Protein AF-A0A2D8S7R4-F1 (afdb_monomer_lite)

Sequence (192 aa):
MTNEDVKVVHIANDPFNYVIEDYFPQ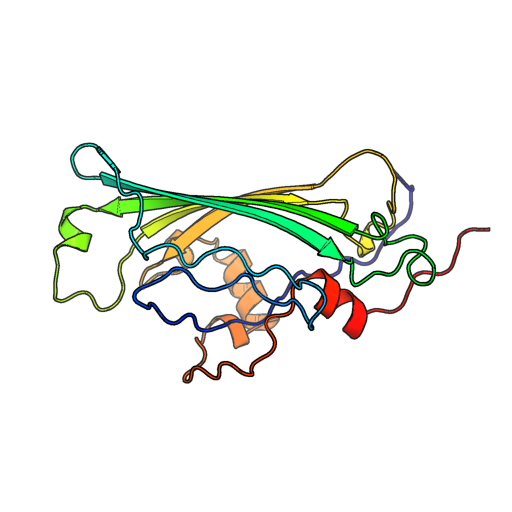PPKFGNLNQEEPPKIPFILPWQQHGDRLDMEIHINLFYPNALNPKKWVRESAGPMVQISEAFAYHIDATKMQDSNLTTLPFSGTWNRITPWLPWMLMGQTPGHMIYAAFMGSGEDLEQVHSRQVLDYVEKHYPKYFTAPETYDPKTPSLSSLELYSLEQEPAPKKE

Radius of gyration: 19.0 Å; chains: 1; bounding box: 47×38×53 Å

Structure (mmCIF, N/CA/C/O backbone):
data_AF-A0A2D8S7R4-F1
#
_entry.id   AF-A0A2D8S7R4-F1
#
loop_
_atom_site.group_PDB
_atom_site.id
_atom_site.type_symbol
_atom_site.label_atom_id
_atom_site.label_alt_id
_atom_site.label_comp_id
_atom_site.label_asym_id
_atom_site.label_entity_id
_atom_site.label_seq_id
_atom_site.pdbx_PDB_ins_code
_atom_site.Cartn_x
_atom_site.Cartn_y
_atom_site.Cartn_z
_atom_site.occupancy
_atom_site.B_iso_or_equiv
_atom_site.auth_seq_id
_atom_site.auth_comp_id
_atom_site.auth_asym_id
_atom_site.auth_atom_id
_atom_site.pdbx_PDB_model_num
ATOM 1 N N . MET A 1 1 ? 2.218 2.055 -24.749 1.00 71.25 1 MET A N 1
ATOM 2 C CA . MET A 1 1 ? 1.937 0.609 -24.615 1.00 71.25 1 MET A CA 1
ATOM 3 C C . MET A 1 1 ? 3.056 -0.132 -25.325 1.00 71.25 1 MET A C 1
ATOM 5 O O . MET A 1 1 ? 3.384 0.256 -26.439 1.00 71.25 1 MET A O 1
ATOM 9 N N . THR A 1 2 ? 3.695 -1.101 -24.672 1.00 81.44 2 THR A N 1
ATOM 10 C CA . THR A 1 2 ? 4.929 -1.752 -25.156 1.00 81.44 2 THR A CA 1
ATOM 11 C C . THR A 1 2 ? 4.701 -2.883 -26.165 1.00 81.44 2 THR A C 1
ATOM 13 O O . THR A 1 2 ? 5.668 -3.307 -26.794 1.00 81.44 2 THR A O 1
ATOM 16 N N . AS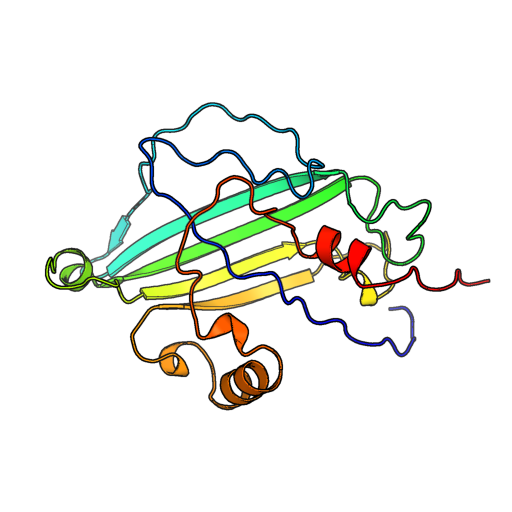N A 1 3 ? 3.449 -3.335 -26.339 1.00 87.75 3 ASN A N 1
ATOM 17 C CA . ASN A 1 3 ? 3.054 -4.513 -27.130 1.00 87.75 3 ASN A CA 1
ATOM 18 C C . ASN A 1 3 ? 3.795 -5.801 -26.727 1.00 87.75 3 ASN A C 1
ATOM 20 O O . ASN A 1 3 ? 4.051 -6.661 -27.564 1.00 87.75 3 ASN A O 1
ATOM 24 N N . GLU A 1 4 ? 4.157 -5.916 -25.451 1.00 91.06 4 GLU A N 1
ATOM 25 C CA . GLU A 1 4 ? 4.821 -7.091 -24.895 1.00 91.06 4 GLU A CA 1
ATOM 26 C C . GLU A 1 4 ? 3.884 -7.854 -23.970 1.00 91.06 4 GLU A C 1
ATOM 28 O O . GLU A 1 4 ? 3.170 -7.247 -23.169 1.00 91.06 4 GLU A O 1
ATOM 33 N N . ASP A 1 5 ? 3.971 -9.180 -24.025 1.00 92.69 5 ASP A N 1
ATOM 34 C CA . ASP A 1 5 ? 3.427 -10.038 -22.983 1.00 92.69 5 ASP A CA 1
ATOM 35 C C . ASP A 1 5 ? 4.370 -9.999 -21.778 1.00 92.69 5 ASP A C 1
ATOM 37 O O . ASP A 1 5 ? 5.554 -10.334 -21.873 1.00 92.69 5 ASP A O 1
ATOM 41 N N . VAL A 1 6 ? 3.844 -9.568 -20.634 1.00 93.62 6 VAL A N 1
ATOM 42 C CA . VAL A 1 6 ? 4.603 -9.428 -19.388 1.00 93.62 6 VAL A CA 1
ATOM 43 C C . VAL A 1 6 ? 4.037 -10.342 -18.311 1.00 93.62 6 VAL A C 1
ATOM 45 O O . VAL A 1 6 ? 2.826 -10.542 -18.204 1.00 93.62 6 VAL A O 1
ATOM 48 N N . LYS A 1 7 ? 4.919 -10.897 -17.475 1.00 94.12 7 LYS A N 1
ATOM 49 C CA . LYS A 1 7 ? 4.501 -11.639 -16.285 1.00 94.12 7 LYS A CA 1
ATOM 50 C C . LYS A 1 7 ? 4.015 -10.647 -15.230 1.00 94.12 7 LYS A C 1
ATOM 52 O O . LYS A 1 7 ? 4.777 -9.794 -14.787 1.00 94.12 7 LYS A O 1
ATOM 57 N N . VAL A 1 8 ? 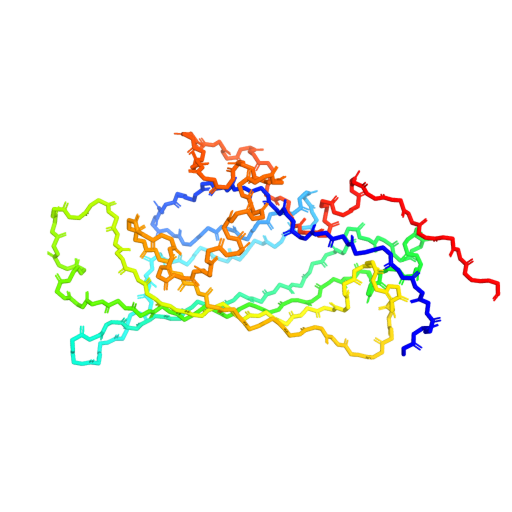2.769 -10.804 -14.794 1.00 94.44 8 VAL A N 1
ATOM 58 C CA . VAL A 1 8 ? 2.215 -10.025 -13.682 1.00 94.44 8 VAL A CA 1
ATOM 59 C C . VAL A 1 8 ? 2.931 -10.398 -12.384 1.00 94.44 8 VAL A C 1
ATOM 61 O O . VAL A 1 8 ? 3.100 -11.580 -12.073 1.00 94.44 8 VAL A O 1
ATOM 64 N N . VAL A 1 9 ? 3.326 -9.383 -11.617 1.00 95.38 9 VAL A N 1
ATOM 65 C CA . VAL A 1 9 ? 3.846 -9.540 -10.254 1.00 95.38 9 VAL A CA 1
ATOM 66 C C . VAL A 1 9 ? 2.813 -8.982 -9.283 1.00 95.38 9 VAL A C 1
ATOM 68 O O . VAL A 1 9 ? 2.379 -7.836 -9.410 1.00 95.38 9 VAL A O 1
ATOM 71 N N . HIS A 1 10 ? 2.393 -9.811 -8.330 1.00 92.69 10 HIS A N 1
ATOM 72 C CA . HIS A 1 10 ? 1.430 -9.416 -7.311 1.00 92.69 10 HIS A CA 1
ATOM 73 C C . HIS A 1 10 ? 2.070 -8.509 -6.269 1.00 92.69 10 HIS A C 1
ATOM 75 O O . HIS A 1 10 ? 3.174 -8.763 -5.795 1.00 92.69 10 HIS A O 1
ATOM 81 N N . ILE A 1 11 ? 1.341 -7.464 -5.891 1.00 91.31 11 ILE A N 1
ATOM 82 C CA . ILE A 1 11 ? 1.748 -6.543 -4.837 1.00 91.31 11 ILE A CA 1
ATOM 83 C C . ILE A 1 11 ? 1.321 -7.147 -3.501 1.00 91.31 11 ILE A C 1
ATOM 85 O O . ILE A 1 11 ? 0.214 -6.904 -3.028 1.00 91.31 11 ILE A O 1
ATOM 89 N N . ALA A 1 12 ? 2.188 -7.982 -2.934 1.00 91.44 12 ALA A N 1
ATOM 90 C CA . ALA A 1 12 ? 1.920 -8.746 -1.722 1.00 91.44 12 ALA A CA 1
ATOM 91 C C . ALA A 1 12 ? 2.816 -8.291 -0.554 1.00 91.44 12 ALA A C 1
ATOM 93 O O . ALA A 1 12 ? 3.604 -9.072 -0.012 1.00 91.44 12 ALA A O 1
ATOM 94 N N . ASN A 1 13 ? 2.670 -7.022 -0.153 1.00 90.75 13 ASN A N 1
ATOM 95 C CA . ASN A 1 13 ? 3.392 -6.452 0.991 1.00 90.75 13 ASN A CA 1
ATOM 96 C C . ASN A 1 13 ? 3.089 -7.225 2.287 1.00 90.75 13 ASN A C 1
ATOM 98 O O . ASN A 1 13 ? 2.022 -7.825 2.421 1.00 90.75 13 ASN A O 1
ATOM 102 N N . ASP A 1 14 ? 4.019 -7.228 3.239 1.00 89.44 14 ASP A N 1
ATOM 103 C CA . ASP A 1 14 ? 3.829 -7.935 4.507 1.00 89.44 14 ASP A CA 1
ATOM 104 C C . ASP A 1 14 ? 2.769 -7.267 5.397 1.00 89.44 14 ASP A C 1
ATOM 106 O O . ASP A 1 14 ? 2.674 -6.034 5.421 1.00 89.44 14 ASP A O 1
ATOM 110 N N . PRO A 1 15 ? 1.968 -8.057 6.141 1.00 89.31 15 PRO A N 1
ATOM 111 C CA . PRO A 1 15 ? 1.126 -7.499 7.187 1.00 89.31 15 PRO A CA 1
ATOM 112 C C . PRO A 1 15 ? 2.021 -6.902 8.278 1.00 89.31 15 PRO A C 1
ATOM 114 O O . PRO A 1 15 ? 3.040 -7.485 8.650 1.00 89.31 15 PRO A O 1
ATOM 117 N N . PHE A 1 16 ? 1.644 -5.741 8.804 1.00 85.25 16 PHE A N 1
ATOM 118 C CA . PHE A 1 16 ? 2.425 -5.040 9.818 1.00 85.25 16 PHE A CA 1
ATOM 119 C C . PHE A 1 16 ? 1.526 -4.537 10.943 1.00 85.25 16 PHE A C 1
ATOM 121 O O . PHE A 1 16 ? 0.349 -4.248 10.736 1.00 85.25 16 PHE A O 1
ATOM 128 N N . ASN A 1 17 ? 2.111 -4.416 12.132 1.00 87.12 17 ASN A N 1
ATOM 129 C CA . ASN A 1 17 ? 1.463 -3.807 13.283 1.00 87.12 17 ASN A CA 1
ATOM 130 C C . ASN A 1 17 ? 1.806 -2.322 13.368 1.00 87.12 17 ASN A C 1
ATOM 132 O O . ASN A 1 17 ? 2.922 -1.904 13.056 1.00 87.12 17 ASN A O 1
ATOM 136 N N . TYR A 1 18 ? 0.845 -1.545 13.850 1.00 83.31 18 TYR A N 1
ATOM 137 C CA . TYR A 1 18 ? 0.977 -0.118 14.087 1.00 83.31 18 TYR A CA 1
ATOM 138 C C . TYR A 1 18 ? 0.642 0.187 15.550 1.00 83.31 18 TYR A C 1
ATOM 140 O O . TYR A 1 18 ? -0.354 -0.309 16.075 1.00 83.31 18 TYR A O 1
ATOM 148 N N . VAL A 1 19 ? 1.482 0.988 16.207 1.00 86.31 19 VAL A N 1
ATOM 149 C CA . VAL A 1 19 ? 1.269 1.422 17.593 1.00 86.31 19 VAL A CA 1
ATOM 150 C C . VAL A 1 19 ? 0.702 2.834 17.577 1.00 86.31 19 VAL A C 1
ATOM 152 O O . VAL A 1 19 ? 1.270 3.729 16.958 1.00 86.31 19 VAL A O 1
ATOM 155 N N . ILE A 1 20 ? -0.423 3.025 18.264 1.00 88.00 20 ILE A N 1
ATOM 156 C CA . ILE A 1 20 ? -1.003 4.349 18.488 1.00 88.00 20 ILE A CA 1
ATOM 157 C C . ILE A 1 20 ? -0.257 5.001 19.655 1.00 88.00 20 ILE A C 1
ATOM 159 O O . ILE A 1 20 ? -0.197 4.441 20.749 1.00 88.00 20 ILE A O 1
ATOM 163 N N . GLU A 1 21 ? 0.293 6.185 19.412 1.00 91.19 21 GLU A N 1
ATOM 164 C CA . GLU A 1 21 ? 1.036 6.989 20.384 1.00 91.19 21 GLU A CA 1
ATOM 165 C C . GLU A 1 21 ? 0.451 8.411 20.453 1.00 91.19 21 GLU A C 1
ATOM 167 O O . GLU A 1 21 ? -0.463 8.759 19.706 1.00 91.19 21 GLU A O 1
ATOM 172 N N . ASP A 1 22 ? 1.007 9.266 21.316 1.00 94.12 22 ASP A N 1
ATOM 173 C CA . ASP A 1 22 ? 0.590 10.673 21.452 1.00 94.12 22 ASP A CA 1
ATOM 174 C C . ASP A 1 22 ? 0.796 11.502 20.169 1.00 94.12 22 ASP A C 1
ATOM 176 O O . ASP A 1 22 ? 0.226 12.586 20.015 1.00 94.12 22 ASP A O 1
ATOM 180 N N . TYR A 1 23 ? 1.627 11.014 19.246 1.00 93.31 23 TYR A N 1
ATOM 181 C CA . TYR A 1 23 ? 1.983 11.677 17.996 1.00 93.31 23 TYR A CA 1
ATOM 182 C C . TYR A 1 23 ? 1.827 10.718 16.819 1.00 93.31 23 TYR A C 1
ATOM 184 O O . TYR A 1 23 ? 2.014 9.512 16.962 1.00 93.31 23 TYR A O 1
ATOM 192 N N . PHE A 1 24 ? 1.535 11.265 15.639 1.00 89.00 24 PHE A N 1
ATOM 193 C CA . PHE A 1 24 ? 1.620 10.501 14.399 1.00 89.00 24 PHE A CA 1
ATOM 194 C C . PHE A 1 24 ? 3.028 9.914 14.214 1.00 89.00 24 PHE A C 1
ATOM 196 O O . PHE A 1 24 ? 4.025 10.557 14.576 1.00 89.00 24 PHE A O 1
ATOM 203 N N . PRO A 1 25 ? 3.118 8.706 13.634 1.00 85.56 25 PRO A N 1
ATOM 204 C CA . PRO A 1 25 ? 4.374 8.019 13.437 1.00 85.56 25 PRO A CA 1
ATOM 205 C C . PRO A 1 25 ? 5.208 8.804 12.440 1.00 85.56 25 PRO A C 1
ATOM 207 O O . PRO A 1 25 ? 4.698 9.497 11.555 1.00 85.56 25 PRO A O 1
ATOM 210 N N . GLN A 1 26 ? 6.519 8.647 12.552 1.00 85.69 26 GLN A N 1
ATOM 211 C CA . GLN A 1 26 ? 7.394 9.094 11.484 1.00 85.69 26 GLN A CA 1
ATOM 212 C C . GLN A 1 26 ? 7.113 8.274 10.215 1.00 85.69 26 GLN A C 1
ATOM 214 O O . GLN A 1 26 ? 6.763 7.093 10.322 1.00 85.69 26 GLN A O 1
ATOM 219 N N . PRO A 1 27 ? 7.271 8.868 9.019 1.00 83.75 27 PRO A N 1
ATOM 220 C CA . PRO A 1 27 ? 7.114 8.142 7.773 1.00 83.75 27 PRO A CA 1
ATOM 221 C C . PRO A 1 27 ? 7.972 6.870 7.763 1.00 83.75 27 PRO A C 1
ATOM 223 O O . PRO A 1 27 ? 9.108 6.888 8.258 1.00 83.75 27 PRO A O 1
ATOM 226 N N . PRO A 1 28 ? 7.465 5.766 7.187 1.00 82.69 28 PRO A N 1
ATOM 227 C CA . PRO A 1 28 ? 8.249 4.551 7.039 1.00 82.69 28 PRO A CA 1
ATOM 228 C C . PRO A 1 28 ? 9.536 4.858 6.274 1.00 82.69 28 PRO A C 1
ATOM 230 O O . PRO A 1 28 ? 9.542 5.577 5.272 1.00 82.69 28 PRO A O 1
ATOM 233 N N . LYS A 1 29 ? 10.641 4.290 6.759 1.00 84.88 29 LYS A N 1
ATOM 234 C CA . LYS A 1 29 ? 11.971 4.527 6.191 1.00 84.88 29 LYS A CA 1
ATOM 235 C C . LYS A 1 29 ? 12.209 3.751 4.888 1.00 84.88 29 LYS A C 1
ATOM 237 O O . LYS A 1 29 ? 13.208 4.016 4.232 1.00 84.88 29 LYS A O 1
ATOM 242 N N . PHE A 1 30 ? 11.332 2.810 4.508 1.00 84.19 30 PHE A N 1
ATOM 243 C CA . PHE A 1 30 ? 11.394 2.024 3.261 1.00 84.19 30 PHE A CA 1
ATOM 244 C C . PHE A 1 30 ? 12.796 1.476 2.960 1.00 84.19 30 PHE A C 1
ATOM 246 O O . PHE A 1 30 ? 13.481 1.925 2.045 1.00 84.19 30 PHE A O 1
ATOM 253 N N . GLY A 1 31 ? 13.285 0.565 3.806 1.00 78.12 31 GLY A N 1
ATOM 254 C CA . GLY A 1 31 ? 14.653 0.044 3.672 1.00 78.12 31 GLY A CA 1
ATOM 255 C C . GLY A 1 31 ? 15.743 1.116 3.836 1.00 78.12 31 GLY A C 1
ATOM 256 O O . GLY A 1 31 ? 16.817 0.990 3.256 1.00 78.12 31 GLY A O 1
ATOM 257 N N . ASN A 1 32 ? 15.471 2.166 4.621 1.00 84.44 32 ASN A N 1
ATOM 258 C CA . ASN A 1 32 ? 16.312 3.358 4.807 1.00 84.44 32 ASN A CA 1
ATOM 259 C C . ASN A 1 32 ? 16.461 4.252 3.561 1.00 84.44 32 ASN A C 1
ATOM 261 O O . ASN A 1 32 ? 17.399 5.047 3.489 1.00 84.44 32 ASN A O 1
ATOM 265 N N . LEU A 1 33 ? 15.556 4.166 2.586 1.00 84.06 33 LEU A N 1
ATOM 266 C CA . LEU A 1 33 ? 15.536 5.087 1.449 1.00 84.06 33 LEU A CA 1
ATOM 267 C C . LEU A 1 33 ? 14.860 6.412 1.797 1.00 84.06 33 LEU A C 1
ATOM 269 O O . LEU A 1 33 ? 15.355 7.470 1.417 1.00 84.06 33 LEU A O 1
ATOM 273 N N . ASN A 1 34 ? 13.766 6.375 2.554 1.00 87.00 34 ASN A N 1
ATOM 274 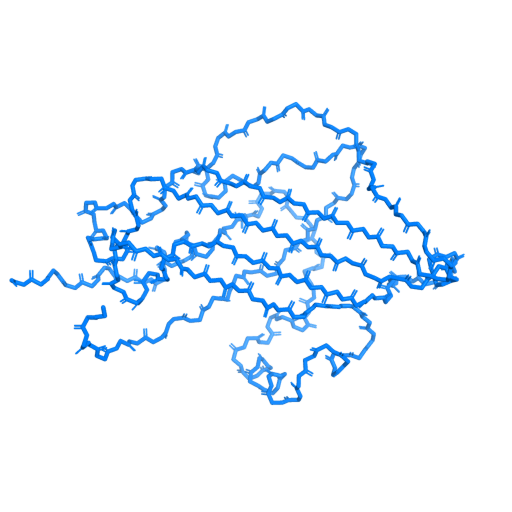C CA . ASN A 1 34 ? 13.102 7.584 3.020 1.00 87.00 34 ASN A CA 1
ATOM 275 C C . ASN A 1 34 ? 13.778 8.093 4.299 1.00 87.00 34 ASN A C 1
ATOM 277 O O . ASN A 1 34 ? 13.773 7.414 5.323 1.00 87.00 34 ASN A O 1
ATOM 281 N N . GLN A 1 35 ? 14.363 9.287 4.235 1.00 87.00 35 GLN A N 1
ATOM 282 C CA . GLN A 1 35 ? 15.085 9.917 5.344 1.00 87.00 35 GLN A CA 1
ATOM 283 C C . GLN A 1 35 ? 14.357 11.142 5.905 1.00 87.00 35 GLN A C 1
ATOM 285 O O . GLN A 1 35 ? 14.923 11.859 6.723 1.00 87.00 35 GLN A O 1
ATOM 290 N N . GLU A 1 36 ? 13.111 11.387 5.493 1.00 85.88 36 GLU A N 1
ATOM 291 C CA . GLU A 1 36 ? 12.327 12.491 6.036 1.00 85.88 36 GLU A CA 1
ATOM 292 C C . GLU A 1 36 ? 12.100 12.328 7.547 1.00 85.88 36 GLU A C 1
ATOM 294 O O . GLU A 1 36 ? 11.892 11.221 8.062 1.00 85.88 36 GLU A O 1
ATOM 299 N N . GLU A 1 37 ? 12.157 13.461 8.247 1.00 86.56 37 GLU A N 1
ATOM 300 C CA . GLU A 1 37 ? 11.866 13.598 9.677 1.00 86.56 37 GLU A CA 1
ATOM 301 C C . GLU A 1 37 ? 10.912 14.783 9.877 1.00 86.56 37 GLU A C 1
ATOM 303 O O . GLU A 1 37 ? 11.330 15.873 10.284 1.00 86.56 37 GLU A O 1
ATOM 308 N N . PRO A 1 38 ? 9.628 14.633 9.503 1.00 84.88 38 PRO A N 1
ATOM 309 C CA . PRO A 1 38 ? 8.637 15.670 9.733 1.00 84.88 38 PRO A CA 1
ATOM 310 C C . PRO A 1 38 ? 8.478 15.970 11.234 1.00 84.88 38 PRO A C 1
ATOM 312 O O . PRO A 1 38 ? 8.720 15.107 12.087 1.00 84.88 38 PRO A O 1
ATOM 315 N N . PRO A 1 39 ? 8.034 17.193 11.582 1.00 90.44 39 PRO A N 1
ATOM 316 C CA . PRO A 1 39 ? 7.782 17.554 12.969 1.00 90.44 39 PRO A CA 1
ATOM 317 C C . PRO A 1 39 ? 6.782 16.587 13.608 1.00 90.44 39 PRO A C 1
ATOM 319 O O . PRO A 1 39 ? 5.897 16.049 12.945 1.00 90.44 39 PRO A O 1
ATOM 322 N N . LYS A 1 40 ? 6.900 16.392 14.923 1.00 91.56 40 LYS A N 1
ATOM 323 C CA . LYS A 1 40 ? 5.926 15.601 15.678 1.00 91.56 40 LYS A CA 1
ATOM 324 C C . LYS A 1 40 ? 4.571 16.304 15.659 1.00 91.56 40 LYS A C 1
ATOM 326 O O . LYS A 1 40 ? 4.440 17.412 16.175 1.00 91.56 40 LYS A O 1
ATOM 331 N N . ILE A 1 41 ? 3.575 15.645 15.081 1.00 90.62 41 ILE A N 1
ATOM 332 C CA . ILE A 1 41 ? 2.194 16.126 15.015 1.00 90.62 41 ILE A CA 1
ATOM 333 C C . ILE A 1 41 ? 1.384 15.319 16.031 1.00 90.62 41 ILE A C 1
ATOM 335 O O . ILE A 1 41 ? 1.465 14.091 15.981 1.00 90.62 41 ILE A O 1
ATOM 339 N N . PRO A 1 42 ? 0.635 15.950 16.953 1.00 94.50 42 PRO A N 1
ATOM 340 C CA . PRO A 1 42 ? -0.230 15.227 17.882 1.00 94.50 42 PRO A CA 1
ATOM 341 C C . PRO A 1 42 ? -1.181 14.274 17.151 1.00 94.50 42 PRO A C 1
ATOM 343 O O . PRO A 1 42 ? -1.732 14.640 16.111 1.00 94.50 42 PRO A O 1
ATOM 346 N N . PHE A 1 43 ? -1.390 13.072 17.691 1.00 93.00 43 PHE A N 1
ATOM 347 C CA . PHE A 1 43 ? -2.278 12.064 17.109 1.00 93.00 43 PHE A CA 1
ATOM 348 C C . PHE A 1 43 ? -3.749 12.428 17.358 1.00 93.00 43 PHE A C 1
ATOM 350 O O . PHE A 1 43 ? -4.434 11.867 18.210 1.00 93.00 43 PHE A O 1
ATOM 357 N N . ILE A 1 44 ? -4.230 13.433 16.630 1.00 93.12 44 ILE A N 1
ATOM 358 C CA . ILE A 1 44 ? -5.618 13.892 16.656 1.00 93.12 44 ILE A CA 1
ATOM 359 C C . ILE A 1 44 ? -6.210 13.623 15.277 1.00 93.12 44 ILE A C 1
ATOM 361 O O . ILE A 1 44 ? -5.826 14.251 14.290 1.00 93.12 44 ILE A O 1
ATOM 365 N N . LEU A 1 45 ? -7.132 12.665 15.213 1.00 92.69 45 LEU A N 1
ATOM 366 C CA . LEU A 1 45 ? -7.765 12.242 13.968 1.00 92.69 45 LEU A CA 1
ATOM 367 C C . LEU A 1 45 ? -8.872 13.230 13.541 1.00 92.69 45 LEU A C 1
ATOM 369 O O . LEU A 1 45 ? -9.657 13.664 14.391 1.00 92.69 45 LEU A O 1
ATOM 373 N N . PRO A 1 46 ? -8.964 13.586 12.245 1.00 94.00 46 PRO A N 1
ATOM 374 C CA . PRO A 1 46 ? -9.850 14.639 11.747 1.00 94.00 46 PRO A CA 1
ATOM 375 C C . PRO A 1 46 ? -11.283 14.134 11.505 1.00 94.00 46 PRO A C 1
ATOM 377 O O . PRO A 1 46 ? -11.788 14.177 10.385 1.00 94.00 46 PRO A O 1
ATOM 380 N N . TRP A 1 47 ? -11.942 13.635 12.550 1.00 94.94 47 TRP A N 1
ATOM 381 C CA . TRP A 1 47 ? -13.310 13.126 12.451 1.00 94.94 47 TRP A CA 1
ATOM 382 C C . TRP A 1 47 ? -14.319 14.221 12.095 1.00 94.94 47 TRP A C 1
ATOM 384 O O . TRP A 1 47 ? -14.293 15.326 12.642 1.00 94.94 47 TRP A O 1
ATOM 394 N N . GLN A 1 48 ? -15.268 13.873 11.234 1.00 96.75 48 GLN A N 1
ATOM 395 C CA . GLN A 1 48 ? -16.465 14.649 10.936 1.00 96.75 48 GLN A CA 1
ATOM 396 C C . GLN A 1 48 ? -17.691 13.782 11.205 1.00 96.75 48 GLN A C 1
ATOM 398 O O . GLN A 1 48 ? -17.701 12.600 10.875 1.00 96.75 48 GLN A O 1
ATOM 403 N N . GLN A 1 49 ? -18.732 14.351 11.810 1.00 97.12 49 GLN A N 1
ATOM 404 C CA . GLN A 1 49 ? -19.977 13.629 12.059 1.00 97.12 49 GLN A CA 1
ATOM 405 C C . GLN A 1 49 ? -21.089 14.138 11.144 1.00 97.12 49 GLN A C 1
ATOM 407 O O . GLN A 1 49 ? -21.426 15.323 11.151 1.00 97.12 49 GLN A O 1
ATOM 412 N N . HIS A 1 50 ? -21.706 13.213 10.415 1.00 95.12 50 HIS A N 1
ATOM 413 C CA . HIS A 1 50 ? -22.848 13.437 9.542 1.00 95.12 50 HIS A CA 1
ATOM 414 C C . HIS A 1 50 ? -24.007 12.545 9.994 1.00 95.12 50 HIS A C 1
ATOM 416 O O . HIS A 1 50 ? -24.174 11.424 9.524 1.00 95.12 50 HIS A O 1
ATOM 422 N N . GLY A 1 51 ? -24.812 13.046 10.935 1.00 95.88 51 GLY A N 1
ATOM 423 C CA . GLY A 1 51 ? -25.895 12.263 11.531 1.00 95.88 51 GLY A CA 1
ATOM 424 C C . GLY A 1 51 ? -25.355 11.092 12.355 1.00 95.88 51 GLY A C 1
ATOM 425 O O . GLY A 1 51 ? -24.651 11.303 13.343 1.00 95.88 51 GLY A O 1
ATOM 426 N N . ASP A 1 52 ? -25.703 9.874 11.953 1.00 96.75 52 ASP A N 1
ATOM 427 C CA . ASP A 1 52 ? -25.268 8.611 12.558 1.00 96.75 52 ASP A CA 1
ATOM 428 C C . ASP A 1 52 ? -23.930 8.092 12.005 1.00 96.75 52 ASP A C 1
ATOM 430 O O . ASP A 1 52 ? -23.389 7.123 12.536 1.00 96.75 52 ASP A O 1
ATOM 434 N N . ARG A 1 53 ? -23.360 8.749 10.988 1.00 96.75 53 ARG A N 1
ATOM 435 C CA . ARG A 1 53 ? -22.078 8.378 10.383 1.00 96.75 53 ARG A CA 1
ATOM 436 C C . ARG A 1 53 ? -20.942 9.283 10.855 1.00 96.75 53 ARG A C 1
ATOM 438 O O . ARG A 1 53 ? -21.069 10.508 10.862 1.00 96.75 53 ARG A O 1
ATOM 445 N N . LEU A 1 54 ? -19.813 8.675 11.200 1.00 97.75 54 LEU A N 1
ATOM 446 C CA . LEU A 1 54 ? -18.521 9.326 11.378 1.00 97.75 54 LEU A CA 1
ATOM 447 C C . LEU A 1 54 ? -17.666 9.092 10.136 1.00 97.75 54 LEU A C 1
ATOM 449 O O . LEU A 1 54 ? -17.481 7.951 9.712 1.00 97.75 54 LEU A O 1
ATOM 453 N N . ASP A 1 55 ? -17.133 10.179 9.598 1.00 97.44 55 ASP A N 1
ATOM 454 C CA . ASP A 1 55 ? -16.254 10.198 8.442 1.00 97.44 55 ASP A CA 1
ATOM 455 C C . ASP A 1 55 ? -14.864 10.689 8.849 1.00 97.44 55 ASP A C 1
ATOM 457 O O . ASP A 1 55 ? -14.717 11.581 9.688 1.00 97.44 55 ASP A O 1
ATOM 461 N N . MET A 1 56 ? -13.831 10.104 8.256 1.00 96.31 56 MET A N 1
ATOM 462 C CA . MET A 1 56 ? -12.447 10.531 8.441 1.00 96.31 56 MET A CA 1
ATOM 463 C C . MET A 1 56 ? -11.663 10.287 7.163 1.00 96.31 56 MET A C 1
ATOM 465 O O . MET A 1 56 ? -11.830 9.255 6.512 1.00 96.31 56 MET A O 1
ATOM 469 N N . GLU A 1 57 ? -10.753 11.207 6.858 1.00 96.56 57 GLU A N 1
ATOM 470 C CA . GLU A 1 57 ? -9.800 11.057 5.767 1.00 96.56 57 GLU A CA 1
ATOM 471 C C . GLU A 1 57 ? -8.360 11.059 6.281 1.00 96.56 57 GLU A C 1
ATOM 473 O O . GLU A 1 57 ? -8.008 11.793 7.208 1.00 96.56 57 GLU A O 1
ATOM 478 N N . ILE A 1 58 ? -7.516 10.245 5.649 1.00 94.00 58 ILE A N 1
ATOM 479 C CA . ILE A 1 58 ? -6.062 10.284 5.819 1.00 94.00 58 ILE A CA 1
ATOM 480 C C . ILE A 1 58 ? -5.442 10.424 4.435 1.00 94.00 58 ILE A C 1
ATOM 482 O O . ILE A 1 58 ? -5.723 9.630 3.537 1.00 94.00 58 ILE A O 1
ATOM 486 N N . HIS A 1 59 ? -4.579 11.424 4.267 1.00 94.50 59 HIS A N 1
ATOM 487 C CA . HIS A 1 59 ? -3.875 11.688 3.016 1.00 94.50 59 HIS A CA 1
ATOM 488 C C . HIS A 1 59 ? -2.372 11.564 3.233 1.00 94.50 59 HIS A C 1
ATOM 490 O O . HIS A 1 59 ? -1.798 12.268 4.064 1.00 94.50 59 HIS A O 1
ATOM 496 N N . ILE A 1 60 ? -1.732 10.689 2.464 1.00 91.88 60 ILE A N 1
ATOM 497 C CA . ILE A 1 60 ? -0.293 10.446 2.528 1.00 91.88 60 ILE A CA 1
ATOM 498 C C . ILE A 1 60 ? 0.301 10.830 1.181 1.00 91.88 60 ILE A C 1
ATOM 500 O O . ILE A 1 60 ? -0.127 10.342 0.140 1.00 91.88 60 ILE A O 1
ATOM 504 N N . ASN A 1 61 ? 1.299 11.706 1.195 1.00 93.38 61 ASN A N 1
ATOM 505 C CA . ASN A 1 61 ? 2.053 12.079 0.005 1.00 93.38 61 ASN A CA 1
ATOM 506 C C . ASN A 1 61 ? 3.518 11.753 0.258 1.00 93.38 61 ASN A C 1
ATOM 508 O O . ASN A 1 61 ? 4.084 12.198 1.252 1.00 93.38 61 ASN A O 1
ATOM 512 N N . LEU A 1 62 ? 4.111 10.958 -0.625 1.00 92.44 62 LEU A N 1
ATOM 513 C CA . LEU A 1 62 ? 5.466 10.444 -0.483 1.00 92.44 62 LEU A CA 1
ATOM 514 C C . LEU A 1 62 ? 6.309 10.900 -1.667 1.00 92.44 62 LEU A C 1
ATOM 516 O O . LEU A 1 62 ? 5.889 10.777 -2.821 1.00 92.44 62 LEU A O 1
ATOM 520 N N . PHE A 1 63 ? 7.522 11.362 -1.377 1.00 93.88 63 PHE A N 1
ATOM 521 C CA . PHE A 1 63 ? 8.537 11.640 -2.382 1.00 93.88 63 PHE A CA 1
ATOM 522 C C . PHE A 1 63 ? 9.916 11.217 -1.872 1.00 93.88 63 PHE A C 1
ATOM 524 O O . PHE A 1 63 ? 10.552 11.931 -1.106 1.00 93.88 63 PHE A O 1
ATOM 531 N N . TYR A 1 64 ? 10.380 10.034 -2.273 1.00 94.50 64 TYR A N 1
ATOM 532 C CA . TYR A 1 64 ? 11.602 9.437 -1.722 1.00 94.50 64 TYR A CA 1
ATOM 533 C C . TYR A 1 64 ? 12.443 8.732 -2.801 1.00 94.50 64 TYR A C 1
ATOM 535 O O . TYR A 1 64 ? 11.948 8.493 -3.908 1.00 94.50 64 TYR A O 1
ATOM 543 N N . PRO A 1 65 ? 13.731 8.434 -2.531 1.00 96.25 65 PRO A N 1
ATOM 544 C CA . PRO A 1 65 ? 14.592 7.695 -3.449 1.00 96.25 65 PRO A CA 1
ATOM 545 C C . PRO A 1 65 ? 13.990 6.351 -3.855 1.00 96.25 65 PRO A C 1
ATOM 547 O O . PRO A 1 65 ? 13.567 5.565 -3.015 1.00 96.25 65 PRO A O 1
ATOM 550 N N . ASN A 1 66 ? 13.977 6.074 -5.153 1.00 96.44 66 ASN A N 1
ATOM 551 C CA . ASN A 1 66 ? 13.382 4.860 -5.695 1.00 96.44 66 ASN A CA 1
ATOM 552 C C . ASN A 1 66 ? 14.315 3.649 -5.504 1.00 96.44 66 ASN A C 1
ATOM 554 O O . ASN A 1 66 ? 15.460 3.679 -5.969 1.00 96.44 66 ASN A O 1
ATOM 558 N N . ALA A 1 67 ? 13.821 2.557 -4.907 1.00 96.50 67 ALA A N 1
ATOM 559 C CA . ALA A 1 67 ? 14.565 1.296 -4.803 1.00 96.50 67 ALA A CA 1
ATOM 560 C C . ALA A 1 67 ? 14.974 0.727 -6.171 1.00 96.50 67 ALA A C 1
ATOM 562 O O . ALA A 1 67 ? 16.026 0.096 -6.321 1.00 96.50 67 ALA A O 1
ATOM 563 N N . LEU A 1 68 ? 14.176 0.996 -7.207 1.00 97.44 68 LEU A N 1
ATOM 564 C CA . LEU A 1 68 ? 14.478 0.611 -8.577 1.00 97.44 68 LEU A CA 1
ATOM 565 C C . LEU A 1 68 ? 15.392 1.654 -9.224 1.00 97.44 68 LEU A C 1
ATOM 567 O O . LEU A 1 68 ? 14.952 2.483 -10.019 1.00 97.44 68 LEU A O 1
ATOM 571 N N . ASN A 1 69 ? 16.686 1.619 -8.886 1.00 95.75 69 ASN A N 1
ATOM 572 C CA . ASN A 1 69 ? 17.691 2.509 -9.475 1.00 95.75 69 ASN A CA 1
ATOM 573 C C . ASN A 1 69 ? 17.630 2.460 -11.019 1.00 95.75 69 ASN A C 1
ATOM 575 O O . ASN A 1 69 ? 17.892 1.392 -11.585 1.00 95.75 69 ASN A O 1
ATOM 579 N N . PRO A 1 70 ? 17.384 3.586 -11.719 1.00 96.44 70 PRO A N 1
ATOM 580 C CA . PRO A 1 70 ? 17.164 3.609 -13.168 1.00 96.44 70 PRO A CA 1
ATOM 581 C C . PRO A 1 70 ? 18.373 3.161 -13.999 1.00 96.44 70 PRO A C 1
ATOM 583 O O . PRO A 1 70 ? 18.221 2.829 -15.170 1.00 96.44 70 PRO A O 1
ATOM 586 N N . LYS A 1 71 ? 19.582 3.116 -13.421 1.00 95.38 71 LYS A N 1
ATOM 587 C CA . LYS A 1 71 ? 20.764 2.551 -14.095 1.00 95.38 71 LYS A CA 1
ATOM 588 C C . LYS A 1 71 ? 20.742 1.020 -14.142 1.00 95.38 71 LYS A C 1
ATOM 590 O O . LYS A 1 71 ? 21.295 0.444 -15.077 1.00 95.38 71 LYS A O 1
ATOM 595 N N . LYS A 1 72 ? 20.140 0.377 -13.133 1.00 96.50 72 LYS A N 1
ATOM 596 C CA . LYS A 1 72 ? 19.986 -1.084 -13.033 1.00 96.50 72 LYS A CA 1
ATOM 597 C C . LYS A 1 72 ? 18.655 -1.527 -13.652 1.00 96.50 72 LYS A C 1
ATOM 599 O O . LYS A 1 72 ? 18.641 -2.395 -14.513 1.00 96.50 72 LYS A O 1
ATOM 604 N N . TRP A 1 73 ? 17.567 -0.880 -13.249 1.00 97.56 73 TRP A N 1
ATOM 605 C CA . TRP A 1 73 ? 16.179 -1.183 -13.604 1.00 97.56 73 TRP A CA 1
ATOM 606 C C . TRP A 1 73 ? 15.699 -0.293 -14.749 1.00 97.56 73 TRP A C 1
ATOM 608 O O . TRP A 1 73 ? 14.821 0.553 -14.587 1.00 97.56 73 TRP A O 1
ATOM 618 N N . VAL A 1 74 ? 16.362 -0.409 -15.898 1.00 95.88 74 VAL A N 1
ATOM 619 C CA . VAL A 1 74 ? 16.220 0.552 -17.006 1.00 95.88 74 VAL A CA 1
ATOM 620 C C . VAL A 1 74 ? 14.792 0.610 -17.554 1.00 95.88 74 VAL A C 1
ATOM 622 O O . VAL A 1 74 ? 14.366 1.657 -18.037 1.00 95.88 74 VAL A O 1
ATOM 625 N N . ARG A 1 75 ? 14.053 -0.501 -17.494 1.00 95.75 75 ARG A N 1
ATOM 626 C CA . ARG A 1 75 ? 12.723 -0.627 -18.106 1.00 95.75 75 ARG A CA 1
ATOM 627 C C . ARG A 1 75 ? 11.589 -0.489 -17.095 1.00 95.75 75 ARG A C 1
ATOM 629 O O . ARG A 1 75 ? 10.479 -0.132 -17.466 1.00 95.75 75 ARG A O 1
ATOM 636 N N . GLU A 1 76 ? 11.872 -0.763 -15.834 1.00 97.12 76 GLU A N 1
ATOM 637 C CA . GLU A 1 76 ? 10.918 -0.788 -14.730 1.00 97.12 76 GLU A CA 1
ATOM 638 C C . GLU A 1 76 ? 10.897 0.523 -13.955 1.00 97.12 76 GLU A C 1
ATOM 640 O O . GLU A 1 76 ? 9.874 0.895 -13.387 1.00 97.12 76 GLU A O 1
ATOM 645 N N . SER A 1 77 ? 12.037 1.212 -13.888 1.00 97.50 77 SER A N 1
ATOM 646 C CA . SER A 1 77 ? 12.177 2.393 -13.050 1.00 97.50 77 SER A CA 1
ATOM 647 C C . SER A 1 77 ? 11.421 3.584 -13.625 1.00 97.50 77 SER A C 1
ATOM 649 O O . SER A 1 77 ? 11.668 4.023 -14.751 1.00 97.50 77 SER A O 1
ATOM 651 N N . ALA A 1 78 ? 10.574 4.178 -12.790 1.00 96.88 78 ALA A N 1
ATOM 652 C CA . ALA A 1 78 ? 9.935 5.463 -13.049 1.00 96.88 78 ALA A CA 1
ATOM 653 C C . ALA A 1 78 ? 10.882 6.669 -12.880 1.00 96.88 78 ALA A C 1
ATOM 655 O O . ALA A 1 78 ? 10.459 7.806 -13.069 1.00 96.88 78 ALA A O 1
ATOM 656 N N . GLY A 1 79 ? 12.152 6.446 -12.521 1.00 97.12 79 GLY A N 1
ATOM 657 C CA . GLY A 1 79 ? 13.134 7.500 -12.277 1.00 97.12 79 GLY A CA 1
ATOM 658 C C . GLY A 1 79 ? 13.865 7.346 -10.938 1.00 97.12 79 GLY A C 1
ATOM 659 O O . GLY A 1 79 ? 13.633 6.383 -10.203 1.00 97.12 79 GLY A O 1
ATOM 660 N N . PRO A 1 80 ? 14.779 8.281 -10.612 1.00 97.19 80 PRO A N 1
ATOM 661 C CA . PRO A 1 80 ? 15.604 8.214 -9.401 1.00 97.19 80 PRO A CA 1
ATOM 662 C C . PRO A 1 80 ? 14.812 8.431 -8.102 1.00 97.19 80 PRO A C 1
ATOM 664 O O . PRO A 1 80 ? 15.233 7.965 -7.048 1.00 97.19 80 PRO A O 1
ATOM 667 N N . MET A 1 81 ? 13.674 9.119 -8.186 1.00 96.25 81 MET A N 1
ATOM 668 C CA . MET A 1 81 ? 12.742 9.349 -7.085 1.00 96.25 81 MET A CA 1
ATOM 669 C C . MET A 1 81 ? 11.399 8.728 -7.449 1.00 96.25 81 MET A C 1
ATOM 671 O O . MET A 1 81 ? 11.032 8.689 -8.625 1.00 96.25 81 MET A O 1
ATOM 675 N N . VAL A 1 82 ? 10.656 8.278 -6.447 1.00 94.94 82 VAL A N 1
ATOM 676 C CA . VAL A 1 82 ? 9.262 7.875 -6.602 1.00 94.94 82 VAL A CA 1
ATOM 677 C C . VAL A 1 82 ? 8.362 8.910 -5.940 1.00 94.94 82 VAL A C 1
ATOM 679 O O . VAL A 1 82 ? 8.645 9.376 -4.839 1.00 94.94 82 VAL A O 1
ATOM 682 N N . GLN A 1 83 ? 7.276 9.261 -6.627 1.00 95.19 83 GLN A N 1
ATOM 683 C CA . GLN A 1 83 ? 6.224 10.135 -6.124 1.00 95.19 83 GLN A CA 1
ATOM 684 C C . GLN A 1 83 ? 4.917 9.351 -6.038 1.00 95.19 83 GLN A C 1
ATOM 686 O O . GLN A 1 83 ? 4.485 8.761 -7.029 1.00 95.19 83 GLN A O 1
ATOM 691 N N . ILE A 1 84 ? 4.301 9.330 -4.861 1.00 95.62 84 ILE A N 1
ATOM 692 C CA . ILE A 1 84 ? 3.071 8.584 -4.581 1.00 95.62 84 ILE A CA 1
ATOM 693 C C . ILE A 1 84 ? 2.128 9.469 -3.773 1.00 95.62 84 ILE A C 1
ATOM 695 O O . ILE A 1 84 ? 2.570 10.188 -2.878 1.00 95.62 84 ILE A O 1
ATOM 699 N N . SER A 1 85 ? 0.834 9.344 -4.043 1.00 96.81 85 SER A N 1
ATOM 700 C CA . SER A 1 85 ? -0.220 9.869 -3.178 1.00 96.81 85 SER A CA 1
ATOM 701 C C . SER A 1 85 ? -1.195 8.757 -2.828 1.00 96.81 85 SER A C 1
ATOM 703 O O . SER A 1 85 ? -1.583 7.976 -3.698 1.00 96.81 85 SER A O 1
ATOM 705 N N . GLU A 1 86 ? -1.605 8.699 -1.569 1.00 96.00 86 GLU A N 1
ATOM 706 C CA . GLU A 1 86 ? -2.612 7.779 -1.054 1.00 96.00 86 GLU A CA 1
ATOM 707 C C . GLU A 1 86 ? -3.681 8.571 -0.310 1.00 96.00 86 GLU A C 1
ATOM 709 O O . GLU A 1 86 ? -3.372 9.500 0.440 1.00 96.00 86 GLU A O 1
ATOM 714 N N . ALA A 1 87 ? -4.937 8.203 -0.530 1.00 97.50 87 ALA A N 1
ATOM 715 C CA . ALA A 1 87 ? -6.080 8.798 0.135 1.00 97.50 87 ALA A CA 1
ATOM 716 C C . ALA A 1 87 ? -6.988 7.697 0.673 1.00 97.50 87 ALA A C 1
ATOM 718 O O . ALA A 1 87 ? -7.445 6.827 -0.072 1.00 97.50 87 ALA A O 1
ATOM 719 N N . PHE A 1 88 ? -7.234 7.751 1.973 1.00 97.38 88 PHE A N 1
ATOM 720 C CA . PHE A 1 88 ? -8.100 6.837 2.695 1.00 97.38 88 PHE A CA 1
ATOM 721 C C . PHE A 1 88 ? -9.337 7.604 3.137 1.00 97.38 88 PHE A C 1
ATOM 723 O O . PHE A 1 88 ? -9.200 8.688 3.696 1.00 97.38 88 PHE A O 1
ATOM 730 N N . ALA A 1 89 ? -10.513 7.024 2.928 1.00 97.06 89 ALA A N 1
ATOM 731 C CA . ALA A 1 89 ? -11.772 7.526 3.464 1.00 97.06 89 ALA A CA 1
ATOM 732 C C . ALA A 1 89 ? -12.426 6.423 4.294 1.00 97.06 89 ALA A C 1
ATOM 734 O O . ALA A 1 89 ? -12.626 5.316 3.792 1.00 97.06 89 ALA A O 1
ATOM 735 N N . TYR A 1 90 ? -12.736 6.723 5.551 1.00 96.75 90 TYR A N 1
ATOM 736 C CA . TYR A 1 90 ? -13.336 5.804 6.513 1.00 96.75 90 TYR A CA 1
ATOM 737 C C . TYR A 1 90 ? -14.756 6.255 6.836 1.00 96.75 90 TYR A C 1
ATOM 739 O O . TYR A 1 90 ? -14.982 7.438 7.077 1.00 96.75 90 TYR A O 1
ATOM 747 N N . HIS A 1 91 ? -15.676 5.298 6.897 1.00 96.06 91 HIS A N 1
ATOM 748 C CA . HIS A 1 91 ? -17.076 5.482 7.256 1.00 96.06 91 HIS A CA 1
ATOM 749 C C . HIS A 1 91 ? -17.429 4.529 8.394 1.00 96.06 91 HIS A C 1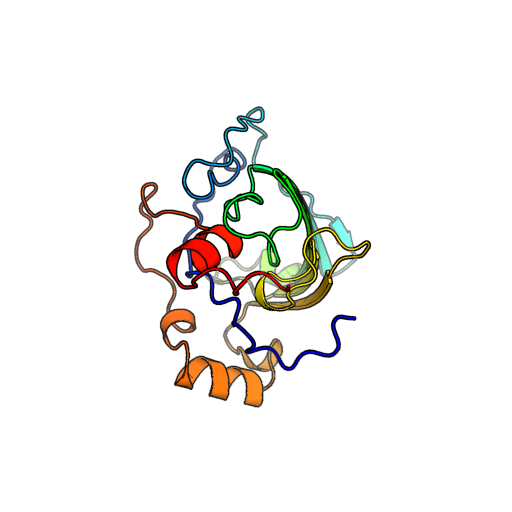
ATOM 751 O O . HIS A 1 91 ? -17.335 3.304 8.252 1.00 96.06 91 HIS A O 1
ATOM 757 N N . ILE A 1 92 ? -17.833 5.099 9.525 1.00 95.69 92 ILE A N 1
ATOM 758 C CA . ILE A 1 92 ? -18.064 4.377 10.777 1.00 95.69 92 ILE A CA 1
ATOM 759 C C . ILE A 1 92 ? -19.433 4.747 11.338 1.00 95.69 92 ILE A C 1
ATOM 761 O O . ILE A 1 92 ? -19.846 5.902 11.281 1.00 95.69 92 ILE A O 1
ATOM 765 N N . ASP A 1 93 ? -20.133 3.775 11.913 1.00 95.38 93 ASP A N 1
ATOM 766 C CA . ASP A 1 93 ? -21.352 4.019 12.681 1.00 95.38 93 ASP A CA 1
ATOM 767 C C . ASP A 1 93 ? -21.002 4.681 14.029 1.00 95.38 93 ASP A C 1
ATOM 769 O O . ASP A 1 93 ? -20.232 4.144 14.834 1.00 95.38 93 ASP A O 1
ATOM 773 N N . ALA A 1 94 ? -21.574 5.857 14.289 1.00 96.25 94 ALA A N 1
ATOM 774 C CA . ALA A 1 94 ? -21.303 6.636 15.491 1.00 96.25 94 ALA A CA 1
ATOM 775 C C . ALA A 1 94 ? -21.680 5.887 16.776 1.00 96.25 94 ALA A C 1
ATOM 777 O O . ALA A 1 94 ? -20.997 6.034 17.786 1.00 96.25 94 ALA A O 1
ATOM 778 N N . THR A 1 95 ? -22.732 5.064 16.755 1.00 95.56 95 THR A N 1
ATOM 779 C CA . THR A 1 95 ? -23.142 4.262 17.915 1.00 95.56 95 THR A CA 1
ATOM 780 C C . THR A 1 95 ? -22.149 3.139 18.195 1.00 95.56 95 THR A C 1
ATOM 782 O O . THR A 1 95 ? -21.831 2.893 19.356 1.00 95.56 95 THR A O 1
ATOM 785 N N . LYS A 1 96 ? -21.585 2.518 17.148 1.00 94.12 96 LYS A N 1
ATOM 786 C CA . LYS A 1 96 ? -20.530 1.501 17.283 1.00 94.12 96 LYS A CA 1
ATOM 787 C C . LYS A 1 96 ? -19.246 2.093 17.849 1.00 94.12 96 LYS A C 1
ATOM 789 O O . LYS A 1 96 ? -18.646 1.488 18.725 1.00 94.12 96 LYS A O 1
ATOM 794 N N . MET A 1 97 ? -18.866 3.298 17.426 1.00 93.19 97 MET A N 1
ATOM 795 C CA . MET A 1 97 ? -17.706 4.007 17.986 1.00 93.19 97 MET A CA 1
ATOM 796 C C . MET A 1 97 ? -17.830 4.253 19.503 1.00 93.19 97 MET A C 1
ATOM 798 O O . MET A 1 97 ? -16.821 4.322 20.198 1.00 93.19 97 MET A O 1
ATOM 802 N N . GLN A 1 98 ? -19.053 4.396 20.027 1.00 93.56 98 GLN A N 1
ATOM 803 C CA . GLN A 1 98 ? -19.301 4.605 21.460 1.00 93.56 98 GLN A CA 1
ATOM 804 C C . GLN A 1 98 ? -19.449 3.297 22.259 1.00 93.56 98 GLN A C 1
ATOM 806 O O . GLN A 1 98 ? -19.575 3.346 23.483 1.00 93.56 98 GLN A O 1
ATOM 811 N N . ASP A 1 99 ? -19.457 2.133 21.604 1.00 94.69 99 ASP A N 1
ATOM 812 C CA . ASP A 1 99 ? -19.632 0.844 22.271 1.00 94.69 99 ASP A CA 1
ATOM 813 C C . ASP A 1 99 ? -18.301 0.333 22.833 1.00 94.69 99 ASP A C 1
ATOM 815 O O . ASP A 1 99 ? -17.455 -0.203 22.117 1.00 94.69 99 ASP A O 1
ATOM 819 N N . SER A 1 100 ? -18.132 0.459 24.149 1.00 94.69 100 SER A N 1
ATOM 820 C CA . SER A 1 100 ? -16.929 0.016 24.857 1.00 94.69 100 SER A CA 1
ATOM 821 C C . SER A 1 100 ? -16.738 -1.504 24.898 1.00 94.69 100 SER A C 1
ATOM 823 O O . SER A 1 100 ? -15.690 -1.960 25.354 1.00 94.69 100 SER A O 1
ATOM 825 N N . ASN A 1 101 ? -17.718 -2.299 24.450 1.00 93.88 101 ASN A N 1
ATOM 826 C CA . ASN A 1 101 ? -17.579 -3.754 24.355 1.00 93.88 101 ASN A CA 1
ATOM 827 C C . ASN A 1 101 ? -16.907 -4.198 23.050 1.00 93.88 101 ASN A C 1
ATOM 829 O O . ASN A 1 101 ? -16.504 -5.357 22.941 1.00 93.88 101 ASN A O 1
ATOM 833 N N . LEU A 1 102 ? -16.796 -3.312 22.055 1.00 90.50 102 LEU A N 1
ATOM 834 C CA . LEU A 1 102 ? -16.125 -3.630 20.803 1.00 90.50 102 LEU A CA 1
ATOM 835 C C . LEU A 1 102 ? -14.611 -3.549 20.978 1.00 90.50 102 LEU A C 1
ATOM 837 O O . LEU A 1 102 ? -14.048 -2.499 21.274 1.00 90.50 102 LEU A O 1
ATOM 841 N N . THR A 1 103 ? -13.940 -4.671 20.737 1.00 86.88 103 THR A N 1
ATOM 842 C CA . THR A 1 103 ? -12.474 -4.743 20.649 1.00 86.88 103 THR A CA 1
ATOM 843 C C . THR A 1 103 ? -11.967 -4.518 19.223 1.00 86.88 103 THR A C 1
ATOM 845 O O . THR A 1 103 ? -10.780 -4.279 19.026 1.00 86.88 103 THR A O 1
ATOM 848 N N . THR A 1 104 ? -12.863 -4.572 18.232 1.00 86.56 104 THR A N 1
ATOM 849 C CA . THR A 1 104 ? -12.626 -4.210 16.831 1.00 86.56 104 THR A CA 1
ATOM 850 C C . THR A 1 104 ? -13.790 -3.363 16.339 1.00 86.56 104 THR A C 1
ATOM 852 O O . THR A 1 104 ? -14.954 -3.732 16.494 1.00 86.56 104 THR A O 1
ATOM 855 N N . LEU A 1 105 ? -13.476 -2.213 15.748 1.00 89.00 105 LEU A N 1
ATOM 856 C CA . LEU A 1 105 ? -14.467 -1.288 15.217 1.00 89.00 105 LEU A CA 1
ATOM 857 C C . LEU A 1 105 ? -14.753 -1.643 13.754 1.00 89.00 105 LEU A C 1
ATOM 859 O O . LEU A 1 105 ? -13.824 -1.536 12.951 1.00 89.00 105 LEU A O 1
ATOM 863 N N . PRO A 1 106 ? -15.978 -2.063 13.389 1.00 90.88 106 PRO A N 1
ATOM 864 C CA . PRO A 1 106 ? -16.330 -2.282 11.994 1.00 90.88 106 PRO A CA 1
ATOM 865 C C . PRO A 1 106 ? -16.387 -0.949 11.243 1.00 90.88 106 PRO A C 1
ATOM 867 O O . PRO A 1 106 ? -16.982 0.020 11.723 1.00 90.88 106 PRO A O 1
ATOM 870 N N . PHE A 1 107 ? -15.798 -0.907 10.052 1.00 93.50 107 PHE A N 1
ATOM 871 C CA . PHE A 1 107 ? -15.892 0.239 9.153 1.00 93.50 107 PHE A CA 1
ATOM 872 C C . PHE A 1 107 ? -15.998 -0.201 7.696 1.00 93.50 107 PHE A C 1
ATOM 874 O O . PHE A 1 107 ? -15.599 -1.304 7.324 1.00 93.50 107 PHE A O 1
ATOM 881 N N . SER A 1 108 ? -16.490 0.710 6.861 1.00 94.50 108 SER A N 1
ATOM 882 C CA . SER A 1 108 ? -16.392 0.623 5.403 1.00 94.50 108 SER A CA 1
ATOM 883 C C . SER A 1 108 ? -15.682 1.862 4.872 1.00 94.50 108 SER A C 1
ATOM 885 O O . SER A 1 108 ? -15.613 2.882 5.554 1.00 94.50 108 SER A O 1
ATOM 887 N N . GLY A 1 109 ? -15.109 1.792 3.680 1.00 95.56 109 GLY A N 1
ATOM 888 C CA . GLY A 1 109 ? -14.333 2.907 3.170 1.00 95.56 109 GLY A CA 1
ATOM 889 C C . GLY A 1 109 ? -13.710 2.654 1.814 1.00 95.56 109 GLY A C 1
ATOM 890 O O . GLY A 1 109 ? -13.951 1.634 1.163 1.00 95.56 109 GLY A O 1
ATOM 891 N N . THR A 1 110 ? -12.862 3.591 1.410 1.00 96.62 110 THR A N 1
ATOM 892 C CA . THR A 1 110 ? -12.074 3.478 0.183 1.00 96.62 110 THR A CA 1
ATOM 893 C C . THR A 1 110 ? -10.611 3.776 0.434 1.00 96.62 110 THR A C 1
ATOM 895 O O . THR A 1 110 ? -10.282 4.684 1.196 1.00 96.62 110 THR A O 1
ATOM 898 N N . TRP A 1 111 ? -9.751 3.062 -0.277 1.00 96.88 111 TRP A N 1
ATOM 899 C CA . TRP A 1 111 ? -8.351 3.405 -0.441 1.00 96.88 111 TRP A CA 1
ATOM 900 C C . TRP A 1 111 ? -8.095 3.725 -1.907 1.00 96.88 111 TRP A C 1
ATOM 902 O O . TRP A 1 111 ? -8.388 2.926 -2.800 1.00 96.88 111 TRP A O 1
ATOM 912 N N . ASN A 1 112 ? -7.546 4.909 -2.147 1.00 97.94 112 ASN A N 1
ATOM 913 C CA . ASN A 1 112 ? -7.144 5.356 -3.464 1.00 97.94 112 ASN A CA 1
ATOM 914 C C . ASN A 1 112 ? -5.646 5.619 -3.480 1.00 97.94 112 ASN A C 1
ATOM 916 O O . ASN A 1 112 ? -5.085 6.134 -2.512 1.00 97.94 112 ASN A O 1
ATOM 920 N N . ARG A 1 113 ? -5.001 5.308 -4.602 1.00 96.75 113 ARG A N 1
ATOM 921 C CA . ARG A 1 113 ? -3.568 5.540 -4.778 1.00 96.75 113 ARG A CA 1
ATOM 922 C C . ARG A 1 113 ? -3.254 6.026 -6.176 1.00 96.75 113 ARG A C 1
ATOM 924 O O . ARG A 1 113 ? -3.719 5.446 -7.150 1.00 96.75 113 ARG A O 1
ATOM 931 N N . ILE A 1 114 ? -2.392 7.032 -6.259 1.00 97.75 114 ILE A N 1
ATOM 932 C CA . ILE A 1 114 ? -1.735 7.465 -7.489 1.00 97.75 114 ILE A CA 1
ATOM 933 C C . ILE A 1 114 ? -0.264 7.092 -7.374 1.00 97.75 114 ILE A C 1
ATOM 935 O O . ILE A 1 114 ? 0.411 7.436 -6.402 1.00 97.75 114 ILE A O 1
ATOM 939 N N . THR A 1 115 ? 0.242 6.357 -8.355 1.00 96.50 115 THR A N 1
ATOM 940 C CA . THR A 1 115 ? 1.623 5.868 -8.358 1.00 96.50 115 THR A CA 1
ATOM 941 C C . THR A 1 115 ? 2.109 5.713 -9.795 1.00 96.50 115 THR A C 1
ATOM 943 O O . THR A 1 115 ? 1.272 5.538 -10.679 1.00 96.50 115 THR A O 1
ATOM 946 N N . PRO A 1 116 ? 3.419 5.779 -10.087 1.00 96.75 116 PRO A N 1
ATOM 947 C CA . PRO A 1 116 ? 3.914 5.515 -11.433 1.00 96.75 116 PRO A CA 1
ATOM 948 C C . PRO A 1 116 ? 3.485 4.135 -11.948 1.00 96.75 116 PRO A C 1
ATOM 950 O O . PRO A 1 116 ? 2.942 3.313 -11.207 1.00 96.75 116 PRO A O 1
ATOM 953 N N . TRP A 1 117 ? 3.742 3.865 -13.226 1.00 96.56 117 TRP A N 1
ATOM 954 C CA . TRP A 1 117 ? 3.528 2.533 -13.789 1.00 96.56 117 TRP A CA 1
ATOM 955 C C . TRP A 1 117 ? 4.131 1.440 -12.908 1.00 96.56 117 TRP A C 1
ATOM 957 O O . TRP A 1 117 ? 5.222 1.606 -12.356 1.00 96.56 117 TRP A O 1
ATOM 967 N N . LEU A 1 118 ? 3.431 0.309 -12.804 1.00 96.19 118 LEU A N 1
ATOM 968 C CA . LEU A 1 118 ? 3.967 -0.813 -12.051 1.00 96.19 118 LEU A CA 1
ATOM 969 C C . LEU A 1 118 ? 5.240 -1.345 -12.718 1.00 96.19 118 LEU A C 1
ATOM 971 O O . LEU A 1 118 ? 5.268 -1.456 -13.946 1.00 96.19 118 LEU A O 1
ATOM 975 N N . PRO A 1 119 ? 6.271 -1.719 -11.936 1.00 96.69 119 PRO A N 1
ATOM 976 C CA . PRO A 1 119 ? 7.573 -2.121 -12.469 1.00 96.69 119 PRO A CA 1
ATOM 977 C C . PRO A 1 119 ? 7.487 -3.183 -13.573 1.00 96.69 119 PRO A C 1
ATOM 979 O O . PRO A 1 119 ? 8.058 -3.016 -14.650 1.00 96.69 119 PRO A O 1
ATOM 982 N N . TRP A 1 120 ? 6.684 -4.227 -13.352 1.00 96.25 120 TRP A N 1
ATOM 983 C CA . TRP A 1 120 ? 6.513 -5.344 -14.287 1.00 96.25 120 TRP A CA 1
ATOM 984 C C . TRP A 1 120 ? 5.799 -4.967 -15.594 1.00 96.25 120 TRP A C 1
ATOM 986 O O . TRP A 1 120 ? 5.826 -5.744 -16.544 1.00 96.25 120 TRP A O 1
ATOM 996 N N . MET A 1 121 ? 5.191 -3.779 -15.685 1.00 96.06 121 MET A N 1
ATOM 997 C CA . MET A 1 121 ? 4.584 -3.277 -16.924 1.00 96.06 121 MET A CA 1
ATOM 998 C C . MET A 1 121 ? 5.629 -2.762 -17.926 1.00 96.06 121 MET A C 1
ATOM 1000 O O . MET A 1 121 ? 5.285 -2.490 -19.074 1.00 96.06 121 MET A O 1
ATOM 1004 N N . LEU A 1 122 ? 6.895 -2.613 -17.509 1.00 96.00 122 LEU A N 1
ATOM 1005 C CA . LEU A 1 122 ? 8.029 -2.210 -18.357 1.00 96.00 122 LEU A CA 1
ATOM 1006 C C . LEU A 1 122 ? 7.829 -0.864 -19.076 1.00 96.00 122 LEU A C 1
ATOM 1008 O O . LEU A 1 122 ? 8.310 -0.655 -20.192 1.00 96.00 122 LEU A O 1
ATOM 1012 N N . MET A 1 123 ? 7.102 0.051 -18.436 1.00 95.69 123 MET A N 1
ATOM 1013 C CA . MET A 1 123 ? 6.789 1.375 -18.979 1.00 95.69 123 MET A CA 1
ATOM 1014 C C . MET A 1 123 ? 7.848 2.432 -18.629 1.00 95.69 123 MET A C 1
ATOM 1016 O O . MET A 1 123 ? 7.859 3.503 -19.240 1.00 95.69 123 MET A O 1
ATOM 1020 N N . GLY A 1 124 ? 8.738 2.147 -17.675 1.00 94.12 124 GLY A N 1
ATOM 1021 C CA . GLY A 1 124 ? 9.800 3.042 -17.221 1.00 94.12 124 GLY A CA 1
ATOM 1022 C C . GLY A 1 124 ? 9.308 4.467 -16.955 1.00 94.12 124 GLY A C 1
ATOM 1023 O O . GLY A 1 124 ? 8.323 4.685 -16.253 1.00 94.12 124 GLY A O 1
ATOM 1024 N N . GLN A 1 125 ? 9.969 5.442 -17.581 1.00 94.31 125 GLN A N 1
ATOM 1025 C CA . GLN A 1 125 ? 9.656 6.875 -17.480 1.00 94.31 125 GLN A CA 1
ATOM 1026 C C . GLN A 1 125 ? 8.637 7.368 -18.527 1.00 94.31 125 GLN A C 1
ATOM 1028 O O . GLN A 1 125 ? 8.526 8.569 -18.774 1.00 94.31 125 GLN A O 1
ATOM 1033 N N . THR A 1 126 ? 7.905 6.466 -19.187 1.00 94.81 126 THR A N 1
ATOM 1034 C CA . THR A 1 126 ? 6.866 6.864 -20.149 1.00 94.81 126 THR A CA 1
ATOM 1035 C C . THR A 1 126 ? 5.777 7.677 -19.437 1.00 94.81 126 THR A C 1
ATOM 1037 O O . THR A 1 126 ? 5.327 7.252 -18.370 1.00 94.81 126 THR A O 1
ATOM 1040 N N . PRO A 1 127 ? 5.287 8.793 -20.017 1.00 95.00 127 PRO A N 1
ATOM 1041 C CA . PRO A 1 127 ? 4.223 9.585 -19.407 1.00 95.00 127 PRO A CA 1
ATOM 1042 C C . PRO A 1 127 ? 2.993 8.749 -19.032 1.00 95.00 127 PRO A C 1
ATOM 1044 O O . PRO A 1 127 ? 2.499 7.956 -19.836 1.00 95.00 127 PRO A O 1
ATOM 1047 N N . GLY A 1 128 ? 2.501 8.943 -17.810 1.00 94.50 128 GLY A N 1
ATOM 1048 C CA . GLY A 1 128 ? 1.334 8.255 -17.259 1.00 94.50 128 GLY A CA 1
ATOM 1049 C C . GLY A 1 128 ? 1.580 7.713 -15.854 1.00 94.50 128 GLY A C 1
ATOM 1050 O O . GLY A 1 128 ? 2.659 7.880 -15.289 1.00 94.50 128 GLY A O 1
ATOM 1051 N N . HIS A 1 129 ? 0.542 7.122 -15.272 1.00 96.19 129 HIS A N 1
ATOM 1052 C CA . HIS A 1 129 ? 0.545 6.596 -13.912 1.00 96.19 12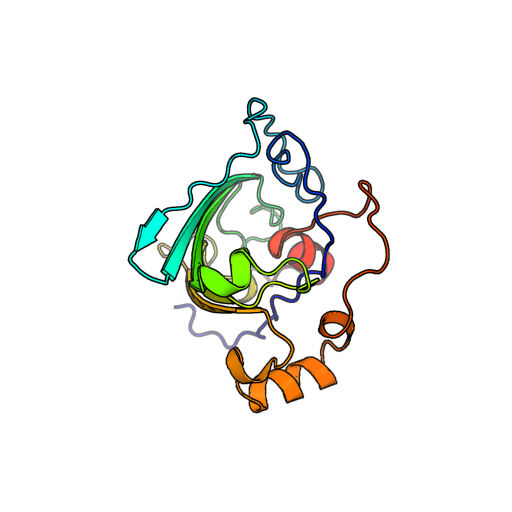9 HIS A CA 1
ATOM 1053 C C . HIS A 1 129 ? -0.608 5.601 -13.731 1.00 96.19 129 HIS A C 1
ATOM 1055 O O . HIS A 1 129 ? -1.529 5.541 -14.547 1.00 96.19 129 HIS A O 1
ATOM 1061 N N . MET A 1 130 ? -0.557 4.845 -12.641 1.00 96.69 130 MET A N 1
ATOM 1062 C CA . MET A 1 130 ? -1.648 4.008 -12.167 1.00 96.69 130 MET A CA 1
ATOM 1063 C C . MET A 1 130 ? -2.528 4.778 -11.187 1.00 96.69 130 MET A C 1
ATOM 1065 O O . MET A 1 130 ? -2.029 5.544 -10.359 1.00 96.69 130 MET A O 1
ATOM 1069 N N . ILE A 1 131 ? -3.830 4.509 -11.256 1.00 97.25 131 ILE A N 1
ATOM 1070 C CA . ILE A 1 131 ? -4.799 4.883 -10.228 1.00 97.25 131 ILE A CA 1
ATOM 1071 C C . ILE A 1 131 ? -5.371 3.588 -9.662 1.00 97.25 131 ILE A C 1
ATOM 1073 O O . ILE A 1 131 ? -5.914 2.775 -10.410 1.00 97.25 131 ILE A O 1
ATOM 1077 N N . TYR A 1 132 ? -5.246 3.393 -8.354 1.00 95.50 132 TYR A N 1
ATOM 1078 C CA . TYR A 1 132 ? -5.976 2.354 -7.634 1.00 95.50 132 TYR A CA 1
ATOM 1079 C C . TYR A 1 132 ? -7.189 2.995 -6.987 1.00 95.50 132 TYR A C 1
ATOM 1081 O O . TYR A 1 132 ? -7.058 4.043 -6.359 1.00 95.50 132 TYR A O 1
ATOM 1089 N N . ALA A 1 133 ? -8.339 2.352 -7.143 1.00 95.75 133 ALA A N 1
ATOM 1090 C CA . ALA A 1 133 ? -9.570 2.682 -6.448 1.00 95.75 133 ALA A CA 1
ATOM 1091 C C . ALA A 1 133 ? -10.105 1.380 -5.855 1.00 95.75 133 ALA A C 1
ATOM 1093 O O . ALA A 1 133 ? -10.576 0.506 -6.584 1.00 95.75 133 ALA A O 1
ATOM 1094 N N . ALA A 1 134 ? -9.943 1.223 -4.546 1.00 93.94 134 ALA A N 1
ATOM 1095 C CA . ALA A 1 134 ? -10.286 0.009 -3.826 1.00 93.94 134 ALA A CA 1
ATOM 1096 C C . ALA A 1 134 ? -11.270 0.313 -2.699 1.00 93.94 134 ALA A C 1
ATOM 1098 O O . ALA A 1 134 ? -11.206 1.369 -2.069 1.00 93.94 134 ALA A O 1
ATOM 1099 N N . PHE A 1 135 ? -12.150 -0.645 -2.420 1.00 93.56 135 PHE A N 1
ATOM 1100 C CA . PHE A 1 135 ? -12.918 -0.663 -1.182 1.00 93.56 135 PHE A CA 1
ATOM 1101 C C . PHE A 1 135 ? -12.079 -1.286 -0.069 1.00 93.56 135 PHE A C 1
ATOM 1103 O O . PHE A 1 135 ? -11.318 -2.226 -0.304 1.00 93.56 135 PHE A O 1
ATOM 1110 N N . MET A 1 136 ? -12.228 -0.750 1.136 1.00 93.06 136 MET A N 1
ATOM 1111 C CA . MET A 1 136 ? -11.618 -1.274 2.352 1.00 93.06 136 MET A CA 1
ATOM 1112 C C . MET A 1 136 ? -12.659 -1.339 3.465 1.00 93.06 136 MET A C 1
ATOM 1114 O O . MET A 1 136 ? -13.685 -0.658 3.417 1.00 93.06 136 MET A O 1
ATOM 1118 N N . GLY A 1 137 ? -12.380 -2.138 4.482 1.00 92.31 137 GLY A N 1
ATOM 1119 C CA . GLY A 1 137 ? -13.234 -2.247 5.648 1.00 92.31 137 GLY A CA 1
ATOM 1120 C C . GLY A 1 137 ? -12.613 -3.129 6.713 1.00 92.31 137 GLY A C 1
ATOM 1121 O O . GLY A 1 137 ? -11.561 -3.737 6.509 1.00 92.31 137 GLY A O 1
ATOM 1122 N N . SER A 1 138 ? -13.295 -3.198 7.842 1.00 89.06 138 SER A N 1
ATOM 1123 C CA . SER A 1 138 ? -13.005 -4.119 8.934 1.00 89.06 138 SER A CA 1
ATOM 1124 C C . SER A 1 138 ? -14.310 -4.687 9.475 1.00 89.06 138 SER A C 1
ATOM 1126 O O . SER A 1 138 ? -15.378 -4.081 9.362 1.00 89.06 138 SER A O 1
ATOM 1128 N N . GLY A 1 139 ? -14.209 -5.846 10.107 1.00 79.69 139 GLY A N 1
ATOM 1129 C CA . GLY A 1 139 ? -15.326 -6.534 10.726 1.00 79.69 139 GLY A CA 1
ATOM 1130 C C . GLY A 1 139 ? -15.016 -8.015 10.861 1.00 79.69 139 GLY A C 1
ATOM 1131 O O . GLY A 1 139 ? -13.958 -8.482 10.447 1.00 79.69 139 GLY A O 1
ATOM 1132 N N . GLU A 1 140 ? -15.964 -8.747 11.430 1.00 72.56 140 GLU A N 1
ATOM 1133 C CA . GLU A 1 140 ? -15.861 -10.199 11.619 1.00 72.56 140 GLU A CA 1
ATOM 1134 C C . GLU A 1 140 ? -16.045 -10.981 10.303 1.00 72.56 140 GLU A C 1
ATOM 1136 O O . GLU A 1 140 ? -15.687 -12.152 10.219 1.00 72.56 140 GLU A O 1
ATOM 1141 N N . ASP A 1 141 ? -16.601 -10.344 9.266 1.00 86.06 141 ASP A N 1
ATOM 1142 C CA . ASP A 1 141 ? -16.909 -10.976 7.983 1.00 86.06 141 ASP A CA 1
ATOM 1143 C C . ASP A 1 141 ? -16.200 -10.266 6.821 1.00 86.06 141 ASP A C 1
ATOM 1145 O O . ASP A 1 141 ? -16.599 -9.186 6.378 1.00 86.06 141 ASP A O 1
ATOM 1149 N N . LEU A 1 142 ? -15.146 -10.904 6.305 1.00 87.94 142 LEU A N 1
ATOM 1150 C CA . LEU A 1 142 ? -14.357 -10.400 5.178 1.00 87.94 142 LEU A CA 1
ATOM 1151 C C . LEU A 1 142 ? -15.159 -10.322 3.869 1.00 87.94 142 LEU A C 1
ATOM 1153 O O . LEU A 1 142 ? -14.790 -9.543 2.985 1.00 87.94 142 LEU A O 1
ATOM 1157 N N . GLU A 1 143 ? -16.255 -11.081 3.729 1.00 91.44 143 GLU A N 1
ATOM 1158 C CA . GLU A 1 143 ? -17.101 -11.030 2.529 1.00 91.44 143 GLU A CA 1
ATOM 1159 C C . GLU A 1 143 ? -17.898 -9.725 2.408 1.00 91.44 143 GLU A C 1
ATOM 1161 O O . GLU A 1 143 ? -18.401 -9.398 1.332 1.00 91.44 143 GLU A O 1
ATOM 1166 N N . GLN A 1 144 ? -17.962 -8.926 3.478 1.00 88.06 144 GLN A N 1
ATOM 1167 C CA . GLN A 1 144 ? -18.543 -7.581 3.431 1.00 88.06 144 GLN A CA 1
ATOM 1168 C C . GLN A 1 144 ? -17.658 -6.583 2.672 1.00 88.06 144 GLN A C 1
ATOM 1170 O O . GLN A 1 144 ? -18.142 -5.534 2.248 1.00 88.06 144 GLN A O 1
ATOM 1175 N N . VAL A 1 145 ? -16.372 -6.902 2.489 1.00 88.81 145 VAL A N 1
ATOM 1176 C CA . VAL A 1 145 ? -15.386 -6.031 1.831 1.00 88.81 145 VAL A CA 1
ATOM 1177 C C . VAL A 1 145 ? -14.907 -6.631 0.509 1.00 88.81 145 VAL A C 1
ATOM 1179 O O . VAL A 1 145 ? -14.739 -5.916 -0.481 1.00 88.81 145 VAL A O 1
ATOM 1182 N N . HIS A 1 146 ? -14.687 -7.944 0.472 1.00 90.75 146 HIS A N 1
ATOM 1183 C CA . HIS A 1 146 ? -14.106 -8.636 -0.673 1.00 90.75 146 HIS A CA 1
ATOM 1184 C C . HIS A 1 146 ? -15.010 -9.760 -1.165 1.00 90.75 146 HIS A C 1
ATOM 1186 O O . HIS A 1 146 ? -15.654 -10.447 -0.385 1.00 90.75 146 HIS A O 1
ATOM 1192 N N . SER A 1 147 ? -15.029 -10.002 -2.476 1.00 92.44 147 SER A N 1
ATOM 1193 C CA . SER A 1 147 ? -15.765 -11.149 -3.004 1.00 92.44 147 SER A CA 1
ATOM 1194 C C . SER A 1 147 ? -15.122 -12.463 -2.552 1.00 92.44 147 SER A C 1
ATOM 1196 O O . SER A 1 147 ? -13.896 -12.566 -2.443 1.00 92.44 147 SER A O 1
ATOM 1198 N N . ARG A 1 148 ? -15.940 -13.509 -2.392 1.00 95.00 148 ARG A N 1
ATOM 1199 C CA . ARG A 1 148 ? -15.472 -14.869 -2.079 1.00 95.00 148 ARG A CA 1
ATOM 1200 C C . ARG A 1 148 ? -14.339 -15.344 -2.999 1.00 95.00 148 ARG A C 1
ATOM 1202 O O . ARG A 1 148 ? -13.364 -15.909 -2.531 1.00 95.00 148 ARG A O 1
ATOM 1209 N N . GLN A 1 149 ? -14.401 -15.015 -4.288 1.00 96.06 149 GLN A N 1
ATOM 1210 C CA . GLN A 1 149 ? -13.366 -15.368 -5.272 1.00 96.06 149 GLN A CA 1
ATOM 1211 C C . GLN A 1 149 ? -11.987 -14.776 -4.940 1.00 96.06 149 GLN A C 1
ATOM 1213 O O . GLN A 1 149 ? -10.968 -15.433 -5.148 1.00 96.06 149 GLN A O 1
ATOM 1218 N N . VAL A 1 150 ? -11.946 -13.535 -4.440 1.00 93.75 150 VAL A N 1
ATOM 1219 C CA . VAL A 1 150 ? -10.697 -12.895 -4.005 1.00 93.75 150 VAL A CA 1
ATOM 1220 C C . VAL A 1 150 ? -10.177 -13.587 -2.751 1.00 93.75 150 VAL A C 1
ATOM 1222 O O . VAL A 1 150 ? -8.995 -13.915 -2.693 1.00 93.75 150 VAL A O 1
ATOM 1225 N N . LEU A 1 151 ? -11.056 -13.860 -1.784 1.00 94.69 151 LEU A N 1
ATOM 1226 C CA . LEU A 1 151 ? -10.683 -14.536 -0.541 1.00 94.69 151 LEU A CA 1
ATOM 1227 C C . LEU A 1 151 ? -10.119 -15.937 -0.801 1.00 94.69 151 LEU A C 1
ATOM 1229 O O . LEU A 1 151 ? -9.050 -16.246 -0.288 1.00 94.69 151 LEU A O 1
ATOM 1233 N N . ASP A 1 152 ? -10.754 -16.733 -1.664 1.00 96.81 152 ASP A N 1
ATOM 1234 C CA . ASP A 1 152 ? -10.290 -18.083 -2.015 1.00 96.81 152 ASP A CA 1
ATOM 1235 C C . ASP A 1 152 ? -8.894 -18.053 -2.665 1.00 96.81 152 ASP A C 1
ATOM 1237 O O . ASP A 1 152 ? -8.036 -18.902 -2.404 1.00 96.81 152 ASP A O 1
ATOM 1241 N N . TYR A 1 153 ? -8.637 -17.053 -3.517 1.00 96.19 153 TYR A N 1
ATOM 1242 C CA . TYR A 1 153 ? -7.320 -16.859 -4.117 1.00 96.19 153 TYR A CA 1
ATOM 1243 C C . TYR A 1 153 ? -6.275 -16.484 -3.059 1.00 96.19 153 TYR A C 1
ATOM 1245 O O . TYR A 1 153 ? -5.176 -17.046 -3.033 1.00 96.19 153 TYR A O 1
ATOM 1253 N N . VAL A 1 154 ? -6.616 -15.543 -2.178 1.00 95.69 154 VAL A N 1
ATOM 1254 C CA . VAL A 1 154 ? -5.727 -15.052 -1.122 1.00 95.69 154 VAL A CA 1
ATOM 1255 C C . VAL A 1 154 ? -5.436 -16.145 -0.094 1.00 95.69 154 VAL A C 1
ATOM 1257 O O . VAL A 1 154 ? -4.285 -16.296 0.295 1.00 95.69 154 VAL A O 1
ATOM 1260 N N . GLU A 1 155 ? -6.404 -16.984 0.272 1.00 95.81 155 GLU A N 1
ATOM 1261 C CA . GLU A 1 155 ? -6.203 -18.114 1.191 1.00 95.81 155 GLU A CA 1
ATOM 1262 C C . GLU A 1 155 ? -5.222 -19.136 0.615 1.00 95.81 155 GLU A C 1
ATOM 1264 O O . GLU A 1 155 ? -4.294 -19.586 1.290 1.00 95.81 155 GLU A O 1
ATOM 1269 N N . LYS A 1 156 ? -5.365 -19.442 -0.676 1.00 97.12 156 LYS A N 1
ATOM 1270 C CA . LYS A 1 156 ? -4.503 -20.402 -1.364 1.00 97.12 156 LYS A CA 1
ATOM 1271 C C . LYS A 1 156 ? -3.074 -19.897 -1.571 1.00 97.12 156 LYS A C 1
ATOM 1273 O O . LYS A 1 156 ? -2.135 -20.692 -1.520 1.00 97.12 156 LYS A O 1
ATOM 1278 N N . HIS A 1 157 ? -2.904 -18.614 -1.884 1.00 96.38 157 HIS A N 1
ATOM 1279 C CA . HIS A 1 157 ? -1.625 -18.070 -2.355 1.00 96.38 157 HIS A CA 1
ATOM 1280 C C . HIS A 1 157 ? -0.905 -17.186 -1.329 1.00 96.38 157 HIS A C 1
ATOM 1282 O O . HIS A 1 157 ? 0.319 -17.081 -1.379 1.00 96.38 157 HIS A O 1
ATOM 1288 N N . TYR A 1 158 ? -1.639 -16.589 -0.390 1.00 95.75 158 TYR A N 1
ATOM 1289 C CA . TYR A 1 158 ? -1.135 -15.658 0.621 1.00 95.75 158 TYR A CA 1
ATOM 1290 C C . TYR A 1 158 ? -1.807 -15.874 1.993 1.00 95.75 158 TYR A C 1
ATOM 1292 O O . TYR A 1 158 ? -2.337 -14.923 2.576 1.00 95.75 158 TYR A O 1
ATOM 1300 N N . PRO A 1 159 ? -1.751 -17.093 2.570 1.00 95.12 159 PRO A N 1
ATOM 1301 C CA . PRO A 1 159 ? -2.434 -17.410 3.830 1.00 95.12 159 PRO A CA 1
ATOM 1302 C C . PRO A 1 159 ? -2.000 -16.517 5.005 1.00 95.12 159 PRO A C 1
ATOM 1304 O O . PRO A 1 159 ? -2.755 -16.336 5.955 1.00 95.12 159 PRO A O 1
ATOM 1307 N N . LYS A 1 160 ? -0.813 -15.894 4.919 1.00 92.88 160 LYS A N 1
ATOM 1308 C CA . LYS A 1 160 ? -0.305 -14.929 5.907 1.00 92.88 160 LYS A CA 1
ATOM 1309 C C . LYS A 1 160 ? -1.241 -13.738 6.162 1.00 92.88 160 LYS A C 1
ATOM 1311 O O . LYS A 1 160 ? -1.118 -13.112 7.203 1.00 92.88 160 LYS A O 1
ATOM 1316 N N . TYR A 1 161 ? -2.154 -13.410 5.244 1.00 92.62 161 TYR A N 1
ATOM 1317 C CA . TYR A 1 161 ? -3.077 -12.280 5.409 1.00 92.62 161 TYR A CA 1
ATOM 1318 C C . TYR A 1 161 ? -4.297 -12.569 6.284 1.00 92.62 161 TYR A C 1
ATOM 1320 O O . TYR A 1 161 ? -5.005 -11.634 6.642 1.00 92.62 161 TYR A O 1
ATOM 1328 N N . PHE A 1 162 ? -4.529 -13.827 6.663 1.00 91.50 162 PHE A N 1
ATOM 1329 C CA . PHE A 1 162 ? -5.645 -14.201 7.539 1.00 91.50 162 PHE A CA 1
ATOM 1330 C C . PHE A 1 162 ? -5.294 -14.148 9.027 1.00 91.50 162 PHE A C 1
ATOM 1332 O O . PHE A 1 162 ? -6.172 -14.318 9.868 1.00 91.50 162 PHE A O 1
ATOM 1339 N N . THR A 1 163 ? -4.030 -13.878 9.356 1.00 89.62 163 THR A N 1
ATOM 1340 C CA . THR A 1 163 ? -3.563 -13.783 10.738 1.00 89.62 163 THR A CA 1
ATOM 1341 C C . THR A 1 163 ? -2.726 -12.524 10.897 1.00 89.62 163 THR A C 1
ATOM 1343 O O . THR A 1 163 ? -1.685 -12.373 10.257 1.00 89.62 163 THR A O 1
ATOM 1346 N N . ALA A 1 164 ? -3.173 -11.612 11.759 1.00 88.25 164 ALA A N 1
ATOM 1347 C CA . ALA A 1 164 ? -2.388 -10.436 12.115 1.00 88.25 164 ALA A CA 1
ATOM 1348 C C . ALA A 1 164 ? -1.106 -10.846 12.872 1.00 88.25 164 ALA A C 1
ATOM 1350 O O . ALA A 1 164 ? -1.129 -11.836 13.609 1.00 88.25 164 ALA A O 1
ATOM 1351 N N . PRO A 1 165 ? 0.009 -10.103 12.736 1.00 89.12 165 PRO A N 1
ATOM 1352 C CA . PRO A 1 165 ? 1.209 -10.375 13.520 1.00 89.12 165 PRO A CA 1
ATOM 1353 C C . PRO A 1 165 ? 0.918 -10.269 15.027 1.00 89.12 165 PRO A C 1
ATOM 1355 O O . PRO A 1 165 ? 0.314 -9.300 15.480 1.00 89.12 165 PRO A O 1
ATOM 1358 N N . GLU A 1 166 ? 1.366 -11.243 15.823 1.00 89.44 166 GLU A N 1
ATOM 1359 C CA . GLU A 1 166 ? 1.062 -11.295 17.268 1.00 89.44 166 GLU A CA 1
ATOM 1360 C C . GLU A 1 166 ? 1.819 -10.244 18.089 1.00 89.44 166 GLU A C 1
ATOM 1362 O O . GLU A 1 166 ? 1.384 -9.848 19.170 1.00 89.44 166 GLU A O 1
ATOM 1367 N N . THR A 1 167 ? 2.974 -9.801 17.595 1.00 87.88 167 THR A N 1
ATOM 1368 C CA . THR A 1 167 ? 3.850 -8.863 18.295 1.00 87.88 167 THR A CA 1
ATOM 1369 C C . THR A 1 167 ? 4.220 -7.690 17.403 1.00 87.88 167 THR A C 1
ATOM 1371 O O . THR A 1 167 ? 4.248 -7.776 16.174 1.00 87.88 167 THR A O 1
ATOM 1374 N N . TYR A 1 168 ? 4.480 -6.551 18.033 1.00 86.50 168 TYR A N 1
ATOM 1375 C CA . TYR A 1 168 ? 5.084 -5.402 17.378 1.00 86.50 168 TYR A CA 1
ATOM 1376 C C . TYR A 1 168 ? 6.585 -5.391 17.674 1.00 86.50 168 TYR A C 1
ATOM 1378 O O . TYR A 1 168 ? 6.984 -5.392 18.839 1.00 86.50 168 TYR A O 1
ATOM 1386 N N . ASP A 1 169 ? 7.407 -5.351 16.627 1.00 86.00 169 ASP A N 1
ATOM 1387 C CA . ASP A 1 169 ? 8.839 -5.069 16.731 1.00 86.00 169 ASP A CA 1
ATOM 1388 C C . ASP A 1 169 ? 9.163 -3.840 15.866 1.00 86.00 169 ASP A C 1
ATOM 1390 O O . ASP A 1 169 ? 9.051 -3.932 14.637 1.00 86.00 169 ASP A O 1
ATOM 1394 N N . PRO A 1 170 ? 9.600 -2.709 16.463 1.00 81.38 170 PRO A N 1
ATOM 1395 C CA . PRO A 1 170 ? 9.947 -1.493 15.724 1.00 81.38 170 PRO A CA 1
ATOM 1396 C C . PRO A 1 170 ? 11.128 -1.673 14.758 1.00 81.38 170 PRO A C 1
ATOM 1398 O O . PRO A 1 170 ? 11.392 -0.791 13.943 1.00 81.38 170 PRO A O 1
ATOM 1401 N N . LYS A 1 171 ? 11.869 -2.786 14.843 1.00 82.44 171 LYS A N 1
ATOM 1402 C CA . LYS A 1 171 ? 12.949 -3.132 13.911 1.00 82.44 171 LYS A CA 1
ATOM 1403 C C . LYS A 1 171 ? 12.464 -3.886 12.677 1.00 82.44 171 LYS A C 1
ATOM 1405 O O . LYS A 1 171 ? 13.256 -4.063 11.751 1.00 82.44 171 LYS A O 1
ATOM 1410 N N . THR A 1 172 ? 11.208 -4.338 12.653 1.00 82.44 172 THR A N 1
ATOM 1411 C CA . THR A 1 172 ? 10.636 -5.015 11.484 1.00 82.44 172 THR A CA 1
ATOM 1412 C C . THR A 1 172 ? 10.679 -4.061 10.290 1.00 82.44 172 THR A C 1
ATOM 1414 O O . THR A 1 172 ? 10.113 -2.968 10.371 1.00 82.44 172 THR A O 1
ATOM 1417 N N . PRO A 1 173 ? 11.349 -4.421 9.180 1.00 78.94 173 PRO A N 1
ATOM 1418 C CA . PRO A 1 173 ? 11.422 -3.545 8.022 1.00 78.94 173 PRO A CA 1
ATOM 1419 C C . PRO A 1 173 ? 10.030 -3.302 7.432 1.00 78.94 173 PRO A C 1
ATOM 1421 O O . PRO A 1 173 ? 9.378 -4.228 6.960 1.00 78.94 173 PRO A O 1
ATOM 1424 N N . SER A 1 174 ? 9.593 -2.044 7.401 1.00 81.75 174 SER A N 1
ATOM 1425 C CA . SER A 1 174 ? 8.425 -1.632 6.617 1.00 81.75 174 SER A CA 1
ATOM 1426 C C . SER A 1 174 ? 8.882 -1.356 5.184 1.00 81.75 174 SER A C 1
ATOM 1428 O O . SER A 1 174 ? 9.318 -0.250 4.854 1.00 81.75 174 SER A O 1
ATOM 1430 N N . LEU A 1 175 ? 8.899 -2.405 4.360 1.00 88.88 175 LEU A N 1
ATOM 1431 C CA . LEU A 1 175 ? 9.231 -2.307 2.940 1.00 88.88 175 LEU A CA 1
ATOM 1432 C C . LEU A 1 175 ? 7.987 -1.928 2.140 1.00 88.88 175 LEU A C 1
ATOM 1434 O O . LEU A 1 175 ? 6.908 -2.479 2.360 1.00 88.88 175 LEU A O 1
ATOM 1438 N N . SER A 1 176 ? 8.135 -1.006 1.186 1.00 89.50 176 SER A N 1
ATOM 1439 C CA . SER A 1 176 ? 7.089 -0.788 0.196 1.00 89.50 176 SER A CA 1
ATOM 1440 C C . SER A 1 176 ? 7.172 -1.850 -0.901 1.00 89.50 176 SER A C 1
ATOM 1442 O O . SER A 1 176 ? 8.122 -2.634 -1.001 1.00 89.50 176 SER A O 1
ATOM 1444 N N . SER A 1 177 ? 6.186 -1.825 -1.792 1.00 92.69 177 SER A N 1
ATOM 1445 C CA . SER A 1 177 ? 6.125 -2.709 -2.952 1.00 92.69 177 SER A CA 1
ATOM 1446 C C . SER A 1 177 ? 7.337 -2.577 -3.877 1.00 92.69 177 SER A C 1
ATOM 1448 O O . SER A 1 177 ? 7.665 -3.534 -4.568 1.00 92.69 177 SER A O 1
ATOM 1450 N N . LEU A 1 178 ? 8.014 -1.421 -3.905 1.00 95.31 178 LEU A N 1
ATOM 1451 C CA . LEU A 1 178 ? 9.200 -1.223 -4.742 1.00 95.31 178 LEU A CA 1
ATOM 1452 C C . LEU A 1 178 ? 10.445 -1.864 -4.133 1.00 95.31 178 LEU A C 1
ATOM 1454 O O . LEU A 1 178 ? 11.220 -2.486 -4.861 1.00 95.31 178 LEU A O 1
ATOM 1458 N N . GLU A 1 179 ? 10.622 -1.766 -2.814 1.00 94.81 179 GLU A N 1
ATOM 1459 C CA . GLU A 1 179 ? 11.725 -2.445 -2.135 1.00 94.81 179 GLU A CA 1
ATOM 1460 C C . GLU A 1 179 ? 11.540 -3.960 -2.223 1.00 94.81 179 GLU A C 1
ATOM 1462 O O . GLU A 1 179 ? 12.484 -4.647 -2.606 1.00 94.81 179 GLU A O 1
ATOM 1467 N N . LEU A 1 180 ? 10.325 -4.474 -1.985 1.00 94.44 180 LEU A N 1
ATOM 1468 C CA . LEU A 1 180 ? 10.023 -5.899 -2.163 1.00 94.44 180 LEU A CA 1
ATOM 1469 C C . LEU A 1 180 ? 10.268 -6.358 -3.603 1.00 94.44 180 LEU A C 1
ATOM 1471 O O . LEU A 1 180 ? 10.987 -7.329 -3.818 1.00 94.44 180 LEU A O 1
ATOM 1475 N N . TYR A 1 181 ? 9.784 -5.612 -4.602 1.00 96.69 181 TYR A N 1
ATOM 1476 C CA . TYR A 1 181 ? 10.054 -5.926 -6.008 1.00 96.69 181 TYR A CA 1
ATOM 1477 C C . TYR A 1 181 ? 11.558 -5.984 -6.306 1.00 96.69 181 TYR A C 1
ATOM 1479 O O . TYR A 1 181 ? 12.012 -6.863 -7.034 1.00 96.69 181 TYR A O 1
ATOM 1487 N N . SER A 1 182 ? 12.346 -5.078 -5.720 1.00 96.06 182 SER A N 1
ATOM 1488 C CA . SER A 1 182 ? 13.797 -5.043 -5.922 1.00 96.06 182 SER A CA 1
ATOM 1489 C C . SER A 1 182 ? 14.541 -6.236 -5.309 1.00 96.06 182 SER A C 1
ATOM 1491 O O . SER A 1 182 ? 15.643 -6.550 -5.760 1.00 96.06 182 SER A O 1
ATOM 1493 N N . LEU A 1 183 ? 13.948 -6.871 -4.291 1.00 95.00 183 LEU A N 1
ATOM 1494 C CA . LEU A 1 183 ? 14.474 -8.058 -3.615 1.00 95.00 183 LEU A CA 1
ATOM 1495 C C . LEU A 1 183 ? 14.026 -9.356 -4.292 1.00 95.00 183 LEU A C 1
ATOM 1497 O O . LEU A 1 183 ? 14.782 -10.323 -4.314 1.00 95.00 183 LEU A O 1
ATOM 1501 N N . GLU A 1 184 ? 12.800 -9.392 -4.812 1.00 95.38 184 GLU A N 1
ATOM 1502 C CA . GLU A 1 184 ? 12.176 -10.620 -5.315 1.00 95.38 184 GLU A CA 1
ATOM 1503 C C . GLU A 1 184 ? 12.324 -10.817 -6.825 1.00 95.38 184 GLU A C 1
ATOM 1505 O O . GLU A 1 184 ? 12.146 -11.932 -7.319 1.00 95.38 184 GLU A O 1
ATOM 1510 N N . GLN A 1 185 ? 12.589 -9.745 -7.572 1.00 97.12 185 GLN A N 1
ATOM 1511 C CA . GLN A 1 185 ? 12.663 -9.770 -9.029 1.00 97.12 185 GLN A CA 1
ATOM 1512 C C . GLN A 1 185 ? 14.066 -9.420 -9.523 1.00 97.12 185 GLN A C 1
ATOM 1514 O O . GLN A 1 185 ? 14.886 -8.849 -8.806 1.00 97.12 185 GLN A O 1
ATOM 1519 N N . GLU A 1 186 ? 14.317 -9.722 -10.795 1.00 96.50 186 GLU A N 1
ATOM 1520 C CA . GLU A 1 186 ? 15.516 -9.291 -11.511 1.00 96.50 186 GLU A CA 1
ATOM 1521 C C . GLU A 1 186 ? 15.143 -8.304 -12.625 1.00 96.50 186 GLU A C 1
ATOM 1523 O O . GLU A 1 186 ? 14.046 -8.413 -13.184 1.00 96.50 186 GLU A O 1
ATOM 1528 N N . PRO A 1 187 ? 16.030 -7.353 -12.980 1.00 97.00 187 PRO A N 1
ATOM 1529 C CA . PRO A 1 187 ? 15.774 -6.430 -14.077 1.00 97.00 187 PRO A CA 1
ATOM 1530 C C . PRO A 1 187 ? 15.540 -7.164 -15.398 1.00 97.00 187 PRO A C 1
ATOM 1532 O O . PRO A 1 187 ? 16.320 -8.029 -15.804 1.00 97.00 187 PRO A O 1
ATOM 1535 N N . ALA A 1 188 ? 14.497 -6.760 -16.108 1.00 95.50 188 ALA A N 1
ATOM 1536 C CA . ALA A 1 188 ? 14.214 -7.174 -17.461 1.00 95.50 188 ALA A CA 1
ATOM 1537 C C . ALA A 1 188 ? 15.387 -6.803 -18.379 1.00 95.50 188 ALA A C 1
ATOM 1539 O O . ALA A 1 188 ? 16.005 -5.737 -18.234 1.00 95.50 188 ALA A O 1
ATOM 1540 N N . PRO A 1 189 ? 15.684 -7.651 -19.377 1.00 92.12 189 PRO A N 1
ATOM 1541 C CA . PRO A 1 189 ? 16.732 -7.359 -20.338 1.00 92.12 189 PRO A CA 1
ATOM 1542 C C . PRO A 1 189 ? 16.423 -6.048 -21.062 1.00 92.12 189 PRO A C 1
ATOM 1544 O O . PRO A 1 189 ? 15.267 -5.755 -21.394 1.00 92.12 189 PRO A O 1
ATOM 1547 N N . LYS A 1 190 ? 17.467 -5.255 -21.318 1.00 86.38 190 LYS A N 1
ATOM 1548 C CA . LYS A 1 190 ? 17.355 -4.038 -22.128 1.00 86.38 190 LYS A CA 1
ATOM 1549 C C . LYS A 1 190 ? 16.805 -4.406 -23.510 1.00 86.38 190 LYS A C 1
ATOM 1551 O O . LYS A 1 190 ? 17.168 -5.448 -24.047 1.00 86.38 190 LYS A O 1
ATOM 1556 N N . LYS A 1 191 ? 15.940 -3.555 -24.069 1.00 80.94 191 LYS A N 1
ATOM 1557 C CA . LYS A 1 191 ? 15.599 -3.653 -25.491 1.00 80.94 191 LYS A CA 1
ATOM 1558 C C . LYS A 1 191 ? 16.782 -3.142 -26.308 1.00 80.94 191 LYS A C 1
ATOM 1560 O O . LYS A 1 191 ? 17.371 -2.127 -25.930 1.00 80.94 191 LYS A O 1
ATOM 1565 N N . GLU A 1 192 ? 17.121 -3.883 -27.355 1.00 62.91 192 GLU A N 1
ATOM 1566 C CA . GLU A 1 192 ? 18.022 -3.428 -28.420 1.00 62.91 192 GLU A CA 1
ATOM 1567 C C . GLU A 1 192 ? 17.400 -2.275 -29.214 1.00 62.91 192 GLU A C 1
ATOM 1569 O O . GLU A 1 192 ? 16.151 -2.251 -29.348 1.00 62.91 192 GLU A O 1
#

pLDDT: mean 92.23, std 5.46, range [62.91, 97.94]

Secondary structure (DSSP, 8-state):
------------PPP------SBPPPPP-TTTT----PPP-B-----EEETTEEEEEEEEEEEEE-SS-TTTSTTT---SEEEEEEEEEEEEEHHHHT-TT-SS--EEEEEEEEESPPGGG--TT-S--EEEEEEEEESS-GGGTS-HHHHHHHHHH-GGGGS--SS--TTS----HHHHHHHH--PPPPP-

Foldseek 3Di:
DPPDDFDDDDFQFAFADDDDDQFDDAPACQVVFDPDDDDTHGPDFPWDDDPQKIKGKDKDWDKTAFLCACVFQVQQALYRIWTKIKMKMKIFGNVQVVDPVDPDGWIKIWIKMWTADGRRVSNHNPPDTDIDIAIDIDDPDCCVGDPPVVVVVCCVPPVSVVDHDPDHDPPPRRHGSRSVCSVPDGHDDDDD